Protein AF-0000000069260383 (afdb_homodimer)

Nearest PDB structures (foldseek):
  7oas-assembly1_A  TM=6.026E-01  e=2.441E-02  Arabidopsis thaliana
  4pon-assembly1_A  TM=5.301E-01  e=1.285E-02  Bacillus spizizenii str. W23
  2kw5-assembly1_A  TM=4.661E-01  e=3.611E-01  Synechocystis sp. PCC 6803
  5hfj-assembly1_A  TM=4.845E-01  e=4.699E+00  Helicobacter pylori 26695
  7oas-assembly1_A  TM=6.025E-01  e=1.835E-02  Arabidopsis thaliana

Foldseek 3Di:
DVCQLVPVDLADEAEALDDDPCNVVVCVVCQVSNVDDPRYYYDNDDPLPPVLVVLVVDPPAAEEEEAEDDAPVRQLVNVVSCLPRPLQRYKYKYQHAHDDDPVCVQVVVCVVVVHDSLVSSVVVSCVVCVVRWPWDWDFDDCVVPVSTIMIITGHPDPPDD/DVCQLVPVDLADEAEALDDDPCNVVVCVVCCVSNVDDPRYYYDNDDPLPPVLVVLLVDPPAAEEEEAEDDAPVRQLVNVVSCLVSPLQRYKYKYQHQHDDDPVCVQVVVCVVVVHDSLVSSVVVSCVVCVVRWPWDWDFDDCVVPVSTIMIITGHPDDPDD

Sequence (322 aa):
MLFIAHGVTKKALIIDQLRPPSHEAVKRAWAPFLGGGDSVSYDARPLREALPEALASVSGESVFVVACHACQHLAREIIDFCLNELLSTVTFAVCPCCPKDSAGGIQAAASSLGVDFGAAMFLAEMGRVSDQCEVHHRSFDAEVSPQNRILLGRAPTGLPTMLFIAHGVTKKALIIDQLRPPSHEAVKRAWAPFLGGGDSVSYDARPLREALPEALASVSGESVFVVACHACQHLAREIIDFCLNELLSTVTFAVCPCCPKDSAGGIQAAASSLGVDFGAAMFLAEMGRVSDQCEVHHRSFDAEVSPQNRILLGRAPTGLPT

pLDDT: mean 87.31, std 11.19, range [28.77, 97.69]

Radius of gyration: 24.37 Å; Cα contacts (8 Å, |Δi|>4): 523; chains: 2; bounding box: 37×80×51 Å

Solvent-accessible surface area (backbone atoms only — not comparable to full-atom values): 18133 Å² total; per-residue (Å²): 107,69,49,35,54,70,64,76,39,74,66,46,78,43,78,39,65,73,73,57,86,56,48,66,59,52,50,60,73,42,40,86,49,45,79,56,86,83,26,68,44,78,40,56,49,57,62,87,58,45,49,56,53,52,56,68,66,54,73,97,51,80,42,79,48,78,38,78,83,24,40,34,68,55,34,50,52,53,50,49,50,46,57,67,69,44,34,82,36,33,32,39,38,30,18,57,55,50,75,76,59,91,86,39,27,65,51,52,34,17,60,75,71,72,40,56,57,63,59,38,51,50,36,10,52,47,29,44,45,46,88,77,27,41,46,40,64,48,67,58,65,56,87,79,35,83,66,29,50,30,47,34,38,30,44,54,90,74,67,79,126,108,69,49,36,52,70,63,76,38,76,66,45,78,43,77,39,65,72,74,57,86,54,48,64,59,52,51,59,72,43,40,87,48,45,78,55,83,84,25,67,44,79,41,57,50,58,62,88,59,46,50,57,52,54,57,68,66,54,73,96,50,78,40,78,46,77,39,78,82,23,39,34,69,55,35,49,50,53,49,50,47,45,56,68,58,61,31,82,36,32,33,39,38,31,17,55,56,48,76,76,58,90,87,38,26,63,52,52,33,16,60,76,71,71,41,56,58,63,58,38,51,50,37,10,52,48,29,45,44,47,87,76,26,40,46,39,64,46,67,56,65,56,89,79,36,82,65,30,49,29,47,32,36,29,44,53,92,75,68,80,127

Secondary structure (DSSP, 8-state):
-HHHHTTS-S-EEEE-SS--TTHHHHHHHHGGGTTSSS-EEEE-S-HHHHHHHHHHH--SS-EEEEEEEE-HHHHHHHHHHHHHHHTTTEEEEEEE-S---TT-HHHHHHHHHT--HHHHHHHHHHHHHTTTSEEEEEE--TTT-S--EEEEEE--TTS--/-HHHHTTS-S-EEEE-SS--TTHHHHHHHHGGGTTSSS-EEEE-S-HHHHHHHHHHH--SS-EEEEEEEE-HHHHHHHHHHHHHTTTTSEEEEEEE-S---TT-HHHHHHHHHT--HHHHHHHHHHHHHTTTSEEEEEE--TTT-S--EEEEEE--TTS--

Structure (mmCIF, N/CA/C/O backbone):
data_AF-0000000069260383-model_v1
#
loop_
_entity.id
_entity.type
_entity.pdbx_description
1 polymer 'Uncharacterized protein'
#
loop_
_atom_site.group_PDB
_atom_site.id
_atom_site.type_symbol
_atom_site.label_atom_id
_atom_site.label_alt_id
_atom_site.label_comp_id
_atom_site.label_asym_id
_atom_site.label_entity_id
_atom_site.label_seq_id
_atom_site.pdbx_PDB_ins_code
_atom_site.Cartn_x
_atom_site.Cartn_y
_atom_site.Cartn_z
_atom_site.occupancy
_atom_site.B_iso_or_equiv
_atom_site.auth_seq_id
_atom_site.auth_comp_id
_atom_site.auth_asym_id
_atom_site.auth_atom_id
_atom_site.pdbx_PDB_model_num
ATOM 1 N N . MET A 1 1 ? -0.275 27.734 12.516 1 83.06 1 MET A N 1
ATOM 2 C CA . MET A 1 1 ? -0.861 28.938 13.109 1 83.06 1 MET A CA 1
ATOM 3 C C . MET A 1 1 ? -2.32 29.094 12.695 1 83.06 1 MET A C 1
ATOM 5 O O . MET A 1 1 ? -3.17 29.438 13.523 1 83.06 1 MET A O 1
ATOM 9 N N . LEU A 1 2 ? -2.646 28.719 11.469 1 81.38 2 LEU A N 1
ATOM 10 C CA . LEU A 1 2 ? -4.023 28.797 10.992 1 81.38 2 LEU A CA 1
ATOM 11 C C . LEU A 1 2 ? -4.934 27.906 11.836 1 81.38 2 LEU A C 1
ATOM 13 O O . LEU A 1 2 ? -6.07 28.281 12.133 1 81.38 2 LEU A O 1
ATOM 17 N N . PHE A 1 3 ? -4.414 26.859 12.305 1 87.31 3 PHE A N 1
ATOM 18 C CA . PHE A 1 3 ? -5.211 25.922 13.094 1 87.31 3 PHE A CA 1
ATOM 19 C C . PHE A 1 3 ? -5.535 26.516 14.461 1 87.31 3 PHE A C 1
ATOM 21 O O . PHE A 1 3 ? -6.629 26.312 14.984 1 87.31 3 PHE A O 1
ATOM 28 N N . ILE A 1 4 ? -4.66 27.234 14.977 1 86.62 4 ILE A N 1
ATOM 29 C CA . ILE A 1 4 ? -4.895 27.891 16.25 1 86.62 4 ILE A CA 1
ATOM 30 C C . ILE A 1 4 ? -5.875 29.047 16.062 1 86.62 4 ILE A C 1
ATOM 32 O O . ILE A 1 4 ? -6.855 29.172 16.797 1 86.62 4 ILE A O 1
ATOM 36 N N . ALA A 1 5 ? -5.609 29.781 15.055 1 86.69 5 ALA A N 1
ATOM 37 C CA . ALA A 1 5 ? -6.43 30.969 14.789 1 86.69 5 ALA A CA 1
ATOM 38 C C . ALA A 1 5 ? -7.891 30.578 14.57 1 86.69 5 ALA A C 1
ATOM 40 O O . ALA A 1 5 ? -8.797 31.344 14.922 1 86.69 5 ALA A O 1
ATOM 41 N N . HIS A 1 6 ? -8.094 29.438 14.109 1 87.62 6 HIS A N 1
ATOM 42 C CA . HIS A 1 6 ? -9.453 29 13.82 1 87.62 6 HIS A CA 1
ATOM 43 C C . HIS A 1 6 ? -10.023 28.172 14.969 1 87.62 6 HIS A C 1
ATOM 45 O O . HIS A 1 6 ? -11.109 27.609 14.852 1 87.62 6 HIS A O 1
ATOM 51 N N . GLY A 1 7 ? -9.25 28 15.977 1 85.69 7 GLY A N 1
ATOM 52 C CA . GLY A 1 7 ? -9.75 27.344 17.172 1 85.69 7 GLY A CA 1
ATOM 53 C C . GLY A 1 7 ? -9.711 25.828 17.094 1 85.69 7 GLY A C 1
ATOM 54 O O . GLY A 1 7 ? -10.383 25.141 17.859 1 85.69 7 GLY A O 1
ATOM 55 N N . VAL A 1 8 ? -8.984 25.281 16.172 1 82.56 8 VAL A N 1
ATOM 56 C CA . VAL A 1 8 ? -8.906 23.844 16 1 82.56 8 VAL A CA 1
ATOM 57 C C . VAL A 1 8 ? -8.023 23.234 17.094 1 82.56 8 VAL A C 1
ATOM 59 O O . VAL A 1 8 ? -8.258 22.109 17.531 1 82.56 8 VAL A O 1
ATOM 62 N N . THR A 1 9 ? -7.031 24.062 17.516 1 87.75 9 THR A N 1
ATOM 63 C CA . THR A 1 9 ? -6.109 23.625 18.547 1 87.75 9 THR A CA 1
ATOM 64 C C . THR A 1 9 ? -5.617 24.812 19.375 1 87.75 9 THR A C 1
ATOM 66 O O . THR A 1 9 ? -5.711 25.969 18.938 1 87.75 9 THR A O 1
ATOM 69 N N . LYS A 1 10 ? -5.082 24.438 20.5 1 86.31 10 LYS A N 1
ATOM 70 C CA . LYS A 1 10 ? -4.594 25.484 21.391 1 86.31 10 LYS A CA 1
ATOM 71 C C . LYS A 1 10 ? -3.078 25.625 21.297 1 86.31 10 LYS A C 1
ATOM 73 O O . LYS A 1 10 ? -2.52 26.672 21.641 1 86.31 10 LYS A O 1
ATOM 78 N N . LYS A 1 11 ? -2.51 24.531 20.844 1 90.19 11 LYS A N 1
ATOM 79 C CA . LYS A 1 11 ? -1.051 24.531 20.781 1 90.19 11 LYS A CA 1
ATOM 80 C C . LYS A 1 11 ? -0.564 23.953 19.453 1 90.19 11 LYS A C 1
ATOM 82 O O . LYS A 1 11 ? -1.218 23.078 18.875 1 90.19 11 LYS A O 1
ATOM 87 N N . ALA A 1 12 ? 0.556 24.531 19.016 1 92.25 12 ALA A N 1
ATOM 88 C CA . ALA A 1 12 ? 1.186 24.016 17.797 1 92.25 12 ALA A CA 1
ATOM 89 C C . ALA A 1 12 ? 2.703 23.953 17.953 1 92.25 12 ALA A C 1
ATOM 91 O O . ALA A 1 12 ? 3.309 24.844 18.547 1 92.25 12 ALA A O 1
ATOM 92 N N . LEU A 1 13 ? 3.215 22.875 17.453 1 93.31 13 LEU A N 1
ATOM 93 C CA . LEU A 1 13 ? 4.66 22.703 17.359 1 93.31 13 LEU A CA 1
ATOM 94 C C . LEU A 1 13 ? 5.109 22.641 15.906 1 93.31 13 LEU A C 1
ATOM 96 O O . LEU A 1 13 ? 4.594 21.828 15.125 1 93.31 13 LEU A O 1
ATOM 100 N N . ILE A 1 14 ? 6.082 23.562 15.562 1 92.75 14 ILE A N 1
ATOM 101 C CA . ILE A 1 14 ? 6.688 23.562 14.242 1 92.75 14 ILE A CA 1
ATOM 102 C C . ILE A 1 14 ? 8.047 22.875 14.297 1 92.75 14 ILE A C 1
ATOM 104 O O . ILE A 1 14 ? 8.898 23.234 15.117 1 92.75 14 ILE A O 1
ATOM 108 N N . ILE A 1 15 ? 8.18 21.875 13.383 1 93.62 15 ILE A N 1
ATOM 109 C CA . ILE A 1 15 ? 9.453 21.188 13.289 1 93.62 15 ILE A CA 1
ATOM 110 C C . ILE A 1 15 ? 10.086 21.438 11.922 1 93.62 15 ILE A C 1
ATOM 112 O O . ILE A 1 15 ? 9.547 21.031 10.891 1 93.62 15 ILE A O 1
ATOM 116 N N . ASP A 1 16 ? 11.219 22.219 11.953 1 91.12 16 ASP A N 1
ATOM 117 C CA . ASP A 1 16 ? 11.984 22.531 10.75 1 91.12 16 ASP A CA 1
ATOM 118 C C . ASP A 1 16 ? 13.422 22.922 11.102 1 91.12 16 ASP A C 1
ATOM 120 O O . ASP A 1 16 ? 13.641 23.766 11.969 1 91.12 16 ASP A O 1
ATOM 124 N N . GLN A 1 17 ? 14.227 22.281 10.375 1 91.88 17 GLN A N 1
ATOM 125 C CA . GLN A 1 17 ? 15.625 22.531 10.688 1 91.88 17 GLN A CA 1
ATOM 126 C C . GLN A 1 17 ? 16.031 23.953 10.289 1 91.88 17 GLN A C 1
ATOM 128 O O . GLN A 1 17 ? 17 24.484 10.805 1 91.88 17 GLN A O 1
ATOM 133 N N . LEU A 1 18 ? 15.398 24.469 9.344 1 88.31 18 LEU A N 1
ATOM 134 C CA . LEU A 1 18 ? 15.664 25.828 8.898 1 88.31 18 LEU A CA 1
ATOM 135 C C . LEU A 1 18 ? 14.547 26.766 9.344 1 88.31 18 LEU A C 1
ATOM 137 O O . LEU A 1 18 ? 13.477 26.797 8.727 1 88.31 18 LEU A O 1
ATOM 141 N N . ARG A 1 19 ? 14.852 27.578 10.312 1 89.19 19 ARG A N 1
ATOM 142 C CA . ARG A 1 19 ? 13.891 28.578 10.758 1 89.19 19 ARG A CA 1
ATOM 143 C C . ARG A 1 19 ? 13.914 29.797 9.852 1 89.19 19 ARG A C 1
ATOM 145 O O . ARG A 1 19 ? 14.922 30.516 9.789 1 89.19 19 ARG A O 1
ATOM 152 N N . PRO A 1 20 ? 12.82 29.938 9.266 1 87.31 20 PRO A N 1
ATOM 153 C CA . PRO A 1 20 ? 12.844 31.094 8.383 1 87.31 20 PRO A CA 1
ATOM 154 C C . PRO A 1 20 ? 13.078 32.406 9.141 1 87.31 20 PRO A C 1
ATOM 156 O O . PRO A 1 20 ? 12.586 32.562 10.258 1 87.31 20 PRO A O 1
ATOM 159 N N . PRO A 1 21 ? 13.82 33.312 8.539 1 89.44 21 PRO A N 1
ATOM 160 C CA . PRO A 1 21 ? 14.078 34.594 9.188 1 89.44 21 PRO A CA 1
ATOM 161 C C . PRO A 1 21 ? 12.797 35.344 9.531 1 89.44 21 PRO A C 1
ATOM 163 O O . PRO A 1 21 ? 12.781 36.156 10.461 1 89.44 21 PRO A O 1
ATOM 166 N N . SER A 1 22 ? 11.773 35.062 8.805 1 88.06 22 SER A N 1
ATOM 167 C CA . SER A 1 22 ? 10.508 35.75 8.984 1 88.06 22 SER A CA 1
ATOM 168 C C . SER A 1 22 ? 9.688 35.156 10.109 1 88.06 22 SER A C 1
ATOM 170 O O . SER A 1 22 ? 8.609 35.656 10.453 1 88.06 22 SER A O 1
ATOM 172 N N . HIS A 1 23 ? 10.164 34.156 10.695 1 89.44 23 HIS A N 1
ATOM 173 C CA . HIS A 1 23 ? 9.367 33.406 11.664 1 89.44 23 HIS A CA 1
ATOM 174 C C . HIS A 1 23 ? 8.859 34.344 12.773 1 89.44 23 HIS A C 1
ATOM 176 O O . HIS A 1 23 ? 7.656 34.344 13.062 1 89.44 23 HIS A O 1
ATOM 182 N N . GLU A 1 24 ? 9.75 35.125 13.375 1 87.69 24 GLU A N 1
ATOM 183 C CA . GLU A 1 24 ? 9.367 35.969 14.492 1 87.69 24 GLU A CA 1
ATOM 184 C C . GLU A 1 24 ? 8.414 37.094 14.031 1 87.69 24 GLU A C 1
ATOM 186 O O . GLU A 1 24 ? 7.465 37.406 14.742 1 87.69 24 GLU A O 1
ATOM 191 N N . ALA A 1 25 ? 8.703 37.5 12.867 1 89.25 25 ALA A N 1
ATOM 192 C CA . ALA A 1 25 ? 7.836 38.562 12.312 1 89.25 25 ALA A CA 1
ATOM 193 C C . ALA A 1 25 ? 6.43 38 12.062 1 89.25 25 ALA A C 1
ATOM 195 O O . ALA A 1 25 ? 5.438 38.656 12.383 1 89.25 25 ALA A O 1
ATOM 196 N N . VAL A 1 26 ? 6.352 36.812 11.523 1 87.31 26 VAL A N 1
ATOM 197 C CA . VAL A 1 26 ? 5.066 36.188 11.242 1 87.31 26 VAL A CA 1
ATOM 198 C C . VAL A 1 26 ? 4.348 35.875 12.547 1 87.31 26 VAL A C 1
ATOM 200 O O . VAL A 1 26 ? 3.15 36.125 12.688 1 87.31 26 VAL A O 1
ATOM 203 N N . LYS A 1 27 ? 5.07 35.406 13.5 1 87.69 27 LYS A N 1
ATOM 204 C CA . LYS A 1 27 ? 4.484 35.094 14.797 1 87.69 27 LYS A CA 1
ATOM 205 C C . LYS A 1 27 ? 3.902 36.344 15.453 1 87.69 27 LYS A C 1
ATOM 207 O O . LYS A 1 27 ? 2.801 36.312 16 1 87.69 27 LYS A O 1
ATOM 212 N N . ARG A 1 28 ? 4.59 37.406 15.391 1 88.25 28 ARG A N 1
ATOM 213 C CA . ARG A 1 28 ? 4.125 38.656 15.953 1 88.25 28 ARG A CA 1
ATOM 214 C C . ARG A 1 28 ? 2.871 39.156 15.234 1 88.25 28 ARG A C 1
ATOM 216 O O . ARG A 1 28 ? 1.928 39.625 15.875 1 88.25 28 ARG A O 1
ATOM 223 N N . ALA A 1 29 ? 2.928 39 13.953 1 87.81 29 ALA A N 1
ATOM 224 C CA . ALA A 1 29 ? 1.795 39.469 13.156 1 87.81 29 ALA A CA 1
ATOM 225 C C . ALA A 1 29 ? 0.537 38.656 13.477 1 87.81 29 ALA A C 1
ATOM 227 O O . ALA A 1 29 ? -0.577 39.188 13.406 1 87.81 29 ALA A O 1
ATOM 228 N N . TRP A 1 30 ? 0.708 37.5 13.945 1 88.94 30 TRP A N 1
ATOM 229 C CA . TRP A 1 30 ? -0.427 36.594 14.195 1 88.94 30 TRP A CA 1
ATOM 230 C C . TRP A 1 30 ? -0.791 36.594 15.672 1 88.94 30 TRP A C 1
ATOM 232 O O . TRP A 1 30 ? -1.77 35.938 16.078 1 88.94 30 TRP A O 1
ATOM 242 N N . ALA A 1 31 ? -0.107 37.281 16.484 1 88.69 31 ALA A N 1
ATOM 243 C CA . ALA A 1 31 ? -0.234 37.219 17.938 1 88.69 31 ALA A CA 1
ATOM 244 C C . ALA A 1 31 ? -1.678 37.469 18.375 1 88.69 31 ALA A C 1
ATOM 246 O O . ALA A 1 31 ? -2.201 36.75 19.234 1 88.69 31 ALA A O 1
ATOM 247 N N . PRO A 1 32 ? -2.404 38.312 17.766 1 88.44 32 PRO A N 1
ATOM 248 C CA . PRO A 1 32 ? -3.779 38.562 18.188 1 88.44 32 PRO A CA 1
ATOM 249 C C . PRO A 1 32 ? -4.703 37.375 17.969 1 88.44 32 PRO A C 1
ATOM 251 O O . PRO A 1 32 ? -5.758 37.281 18.609 1 88.44 32 PRO A O 1
ATOM 254 N N . PHE A 1 33 ? -4.328 36.531 17.125 1 88.06 33 PHE A N 1
ATOM 255 C CA . PHE A 1 33 ? -5.191 35.438 16.766 1 88.06 33 PHE A CA 1
ATOM 256 C C . PHE A 1 33 ? -4.762 34.156 17.484 1 88.06 33 PHE A C 1
ATOM 258 O O . PHE A 1 33 ? -5.441 33.125 17.406 1 88.06 33 PHE A O 1
ATOM 265 N N . LEU A 1 34 ? -3.695 34.156 18.219 1 88.56 34 LEU A N 1
ATOM 266 C CA . LEU A 1 34 ? -3.105 32.938 18.766 1 88.56 34 LEU A CA 1
ATOM 267 C C . LEU A 1 34 ? -3.396 32.844 20.25 1 88.56 34 LEU A C 1
ATOM 269 O O . LEU A 1 34 ? -3.014 31.844 20.891 1 88.56 34 LEU A O 1
ATOM 273 N N . GLY A 1 35 ? -4.371 33.656 20.828 1 77.38 35 GLY A N 1
ATOM 274 C CA . GLY A 1 35 ? -4.871 33.562 22.188 1 77.38 35 GLY A CA 1
ATOM 275 C C . GLY A 1 35 ? -3.809 33.875 23.234 1 77.38 35 GLY A C 1
ATOM 276 O O . GLY A 1 35 ? -3.992 33.594 24.406 1 77.38 35 GLY A O 1
ATOM 277 N N . GLY A 1 36 ? -2.68 34.5 22.844 1 70.06 36 GLY A N 1
ATOM 278 C CA . GLY A 1 36 ? -1.663 34.844 23.812 1 70.06 36 GLY A CA 1
ATOM 279 C C . GLY A 1 36 ? -0.798 33.688 24.234 1 70.06 36 GLY A C 1
ATOM 280 O O . GLY A 1 36 ? -1.096 32.531 23.891 1 70.06 36 GLY A O 1
ATOM 281 N N . GLY A 1 37 ? 0.339 33.906 24.812 1 68.81 37 GLY A N 1
ATOM 282 C CA . GLY A 1 37 ? 1.24 32.906 25.391 1 68.81 37 GLY A CA 1
ATOM 283 C C . GLY A 1 37 ? 2.096 32.219 24.344 1 68.81 37 GLY A C 1
ATOM 284 O O . GLY A 1 37 ? 2.357 32.75 23.281 1 68.81 37 GLY A O 1
ATOM 285 N N . ASP A 1 38 ? 2.594 31.016 24.797 1 81.06 38 ASP A N 1
ATOM 286 C CA . ASP A 1 38 ? 3.498 30.188 24 1 81.06 38 ASP A CA 1
ATOM 287 C C . ASP A 1 38 ? 2.729 29.109 23.234 1 81.06 38 ASP A C 1
ATOM 289 O O . ASP A 1 38 ? 3.02 27.922 23.344 1 81.06 38 ASP A O 1
ATOM 293 N N . SER A 1 39 ? 1.688 29.672 22.422 1 89.75 39 SER A N 1
ATOM 294 C CA . SER A 1 39 ? 0.819 28.75 21.703 1 89.75 39 SER A CA 1
ATOM 295 C C . SER A 1 39 ? 1.553 28.109 20.531 1 89.75 39 SER A C 1
ATOM 297 O O . SER A 1 39 ? 1.153 27.047 20.047 1 89.75 39 SER A O 1
ATOM 299 N N . VAL A 1 40 ? 2.68 28.781 20.078 1 90.62 40 VAL A N 1
ATOM 300 C CA . VAL A 1 40 ? 3.449 28.25 18.953 1 90.62 40 VAL A CA 1
ATOM 301 C C . VAL A 1 40 ? 4.902 28.047 1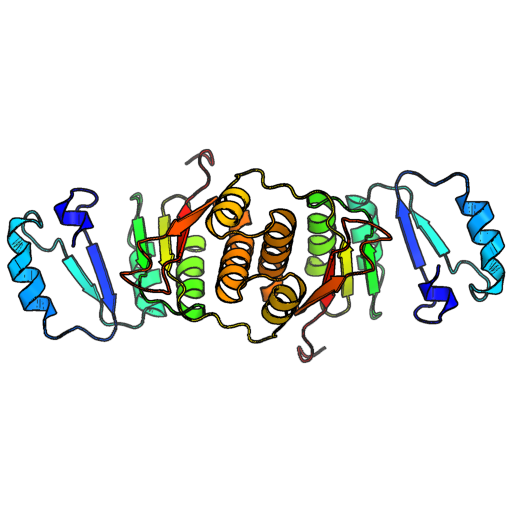9.375 1 90.62 40 VAL A C 1
ATOM 303 O O . VAL A 1 40 ? 5.559 28.984 19.844 1 90.62 40 VAL A O 1
ATOM 306 N N . SER A 1 41 ? 5.34 26.875 19.25 1 91.62 41 SER A N 1
ATOM 307 C CA . SER A 1 41 ? 6.738 26.562 19.531 1 91.62 41 SER A CA 1
ATOM 308 C C . SER A 1 41 ? 7.449 26.062 18.281 1 91.62 41 SER A C 1
ATOM 310 O O . SER A 1 41 ? 6.805 25.672 17.297 1 91.62 41 SER A O 1
ATOM 312 N N . TYR A 1 42 ? 8.781 26.219 18.375 1 93.38 42 TYR A N 1
ATOM 313 C CA . TYR A 1 42 ? 9.625 25.828 17.234 1 93.38 42 TYR A CA 1
ATOM 314 C C . TYR A 1 42 ? 10.727 24.875 17.688 1 93.38 42 TYR A C 1
ATOM 316 O O . TYR A 1 42 ? 11.383 25.109 18.703 1 93.38 42 TYR A O 1
ATOM 324 N N . ASP A 1 43 ? 10.766 23.766 17 1 95.44 43 ASP A N 1
ATOM 325 C CA . ASP A 1 43 ? 11.836 22.797 17.203 1 95.44 43 ASP A CA 1
ATOM 326 C C . ASP A 1 43 ? 12.711 22.672 15.961 1 95.44 43 ASP A C 1
ATOM 328 O O . ASP A 1 43 ? 12.266 22.172 14.922 1 95.44 43 ASP A O 1
ATOM 332 N N . ALA A 1 44 ? 14.07 23.062 16.078 1 95 44 ALA A N 1
ATOM 333 C CA . ALA A 1 44 ? 14.969 23.141 14.93 1 95 44 ALA A CA 1
ATOM 334 C C . ALA A 1 44 ? 15.797 21.859 14.797 1 95 44 ALA A C 1
ATOM 336 O O . ALA A 1 44 ? 16.719 21.797 13.977 1 95 44 ALA A O 1
ATOM 337 N N . ARG A 1 45 ? 15.484 20.891 15.562 1 95.06 45 ARG A N 1
ATOM 338 C CA . ARG A 1 45 ? 16.203 19.625 15.461 1 95.06 45 ARG A CA 1
ATOM 339 C C . ARG A 1 45 ? 15.711 18.812 14.266 1 95.06 45 ARG A C 1
ATOM 341 O O . ARG A 1 45 ? 14.656 19.109 13.695 1 95.06 45 ARG A O 1
ATOM 348 N N . PRO A 1 46 ? 16.453 17.812 13.828 1 94.19 46 PRO A N 1
ATOM 349 C CA . PRO A 1 46 ? 16 16.922 12.758 1 94.19 46 PRO A CA 1
ATOM 350 C C . PRO A 1 46 ? 14.672 16.25 13.078 1 94.19 46 PRO A C 1
ATOM 352 O O . PRO A 1 46 ? 14.438 15.859 14.227 1 94.19 46 PRO A O 1
ATOM 355 N N . LEU A 1 47 ? 13.883 16.141 12.102 1 93.06 47 LEU A N 1
ATOM 356 C CA . LEU A 1 47 ? 12.547 15.562 12.219 1 93.06 47 LEU A CA 1
ATOM 357 C C . LEU A 1 47 ? 12.594 14.211 12.914 1 93.06 47 LEU A C 1
ATOM 359 O O . LEU A 1 47 ? 11.75 13.914 13.766 1 93.06 47 LEU A O 1
ATOM 363 N N . ARG A 1 48 ? 13.531 13.383 12.641 1 92.81 48 ARG A N 1
ATOM 364 C CA . ARG A 1 48 ? 13.648 12.016 13.141 1 92.81 48 ARG A CA 1
ATOM 365 C C . ARG A 1 48 ? 13.828 12 14.656 1 92.81 48 ARG A C 1
ATOM 367 O O . ARG A 1 48 ? 13.547 10.992 15.305 1 92.81 48 ARG A O 1
ATOM 374 N N . GLU A 1 49 ? 14.273 13.078 15.156 1 94.56 49 GLU A N 1
ATOM 375 C CA . GLU A 1 49 ? 14.453 13.211 16.594 1 94.56 49 GLU A CA 1
ATOM 376 C C . GLU A 1 49 ? 13.273 13.938 17.234 1 94.56 49 GLU A C 1
ATOM 378 O O . GLU A 1 49 ? 12.695 13.453 18.203 1 94.56 49 GLU A O 1
ATOM 383 N N . ALA A 1 50 ? 12.875 14.953 16.656 1 95.44 50 ALA A N 1
ATOM 384 C CA . ALA A 1 50 ? 11.922 15.875 17.266 1 95.44 50 ALA A CA 1
ATOM 385 C C . ALA A 1 50 ? 10.516 15.281 17.266 1 95.44 50 ALA A C 1
ATOM 387 O O . ALA A 1 50 ? 9.812 15.359 18.281 1 95.44 50 ALA A O 1
ATOM 388 N N . LEU A 1 51 ? 10.133 14.688 16.188 1 93.44 51 LEU A N 1
ATOM 389 C CA . LEU A 1 51 ? 8.734 14.281 16.047 1 93.44 51 LEU A CA 1
ATOM 390 C C . LEU A 1 51 ? 8.406 13.133 17 1 93.44 51 LEU A C 1
ATOM 392 O O . LEU A 1 51 ? 7.434 13.203 17.75 1 93.44 51 LEU A O 1
ATOM 396 N N . PRO A 1 52 ? 9.211 12.078 17 1 91.69 52 PRO A N 1
ATOM 397 C CA . PRO A 1 52 ? 8.891 11 17.953 1 91.69 52 PRO A CA 1
ATOM 398 C C . PRO A 1 52 ? 8.828 11.484 19.391 1 91.69 52 PRO A C 1
ATOM 400 O O . PRO A 1 52 ? 7.965 11.055 20.156 1 91.69 52 PRO A O 1
ATOM 403 N N . GLU A 1 53 ? 9.703 12.336 19.781 1 91.88 53 GLU A N 1
ATOM 404 C CA . GLU A 1 53 ? 9.711 12.875 21.141 1 91.88 53 GLU A CA 1
ATOM 405 C C . GLU A 1 53 ? 8.461 13.711 21.406 1 91.88 53 GLU A C 1
ATOM 407 O O . GLU A 1 53 ? 7.867 13.617 22.484 1 91.88 53 GLU A O 1
ATOM 412 N N . ALA A 1 54 ? 8.125 14.523 20.438 1 91.69 54 ALA A N 1
ATOM 413 C CA . ALA A 1 54 ? 6.926 15.344 20.578 1 91.69 54 ALA A CA 1
ATOM 414 C C . ALA A 1 54 ? 5.68 14.477 20.734 1 91.69 54 ALA A C 1
ATOM 416 O O . ALA A 1 54 ? 4.832 14.742 21.594 1 91.69 54 ALA A O 1
ATOM 417 N N . LEU A 1 55 ? 5.57 13.469 19.969 1 90 55 LEU A N 1
ATOM 418 C CA . LEU A 1 55 ? 4.418 12.57 20.016 1 90 55 LEU A CA 1
ATOM 419 C C . LEU A 1 55 ? 4.363 11.828 21.359 1 90 55 LEU A C 1
ATOM 421 O O . LEU A 1 55 ? 3.287 11.641 21.922 1 90 55 LEU A O 1
ATOM 425 N N . ALA A 1 56 ? 5.465 11.453 21.859 1 86.88 56 ALA A N 1
ATOM 426 C CA . ALA A 1 56 ? 5.543 10.727 23.125 1 86.88 56 ALA A CA 1
ATOM 427 C C . ALA A 1 56 ? 5.152 11.617 24.297 1 86.88 56 ALA A C 1
ATOM 429 O O . ALA A 1 56 ? 4.73 11.133 25.359 1 86.88 56 ALA A O 1
ATOM 430 N N . SER A 1 57 ? 5.336 12.812 24 1 84.5 57 SER A N 1
ATOM 431 C CA . SER A 1 57 ? 5.125 13.758 25.094 1 84.5 57 SER A CA 1
ATOM 432 C C . SER A 1 57 ? 3.646 14.102 25.25 1 84.5 57 SER A C 1
ATOM 434 O O . SER A 1 57 ? 3.23 14.656 26.266 1 84.5 57 SER A O 1
ATOM 436 N N . VAL A 1 58 ? 2.91 13.836 24.188 1 80 58 VAL A N 1
ATOM 437 C CA . VAL A 1 58 ? 1.498 14.203 24.219 1 80 58 VAL A CA 1
ATOM 438 C C . VAL A 1 58 ? 0.676 13.047 24.781 1 80 58 VAL A C 1
ATOM 440 O O . VAL A 1 58 ? 0.813 11.906 24.344 1 80 58 VAL A O 1
ATOM 443 N N . SER A 1 59 ? 0.274 13.039 26.016 1 70.94 59 SER A N 1
ATOM 444 C CA . SER A 1 59 ? -0.534 12.008 26.656 1 70.94 59 SER A CA 1
ATOM 445 C C . SER A 1 59 ? -2.006 12.406 26.703 1 70.94 59 SER A C 1
ATOM 447 O O . SER A 1 59 ? -2.352 13.484 27.188 1 70.94 59 SER A O 1
ATOM 449 N N . GLY A 1 60 ? -2.771 11.445 26.172 1 67 60 GLY A N 1
ATOM 450 C CA . GLY A 1 60 ? -4.203 11.57 26.406 1 67 60 GLY A CA 1
ATOM 451 C C . GLY A 1 60 ? -4.863 12.586 25.484 1 67 60 GLY A C 1
ATOM 452 O O . GLY A 1 60 ? -6.066 12.828 25.594 1 67 60 GLY A O 1
ATOM 453 N N . GLU A 1 61 ? -4.074 13.273 24.672 1 75.38 61 GLU A N 1
ATOM 454 C CA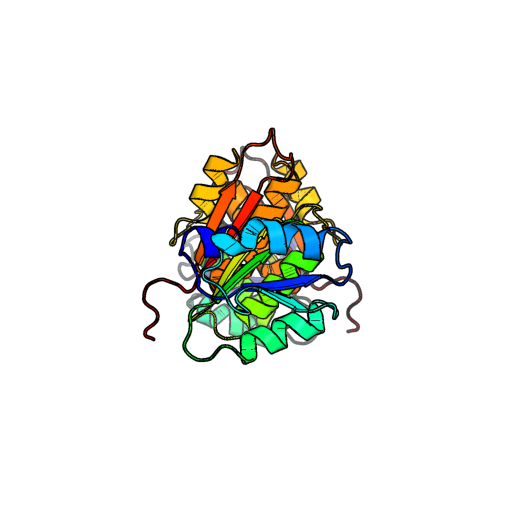 . GLU A 1 61 ? -4.68 14.266 23.797 1 75.38 61 GLU A CA 1
ATOM 455 C C . GLU A 1 61 ? -4.578 13.844 22.328 1 75.38 61 GLU A C 1
ATOM 457 O O . GLU A 1 61 ? -3.762 12.984 21.984 1 75.38 61 GLU A O 1
ATOM 462 N N . SER A 1 62 ? -5.516 14.406 21.641 1 83.75 62 SER A N 1
ATOM 463 C CA . SER A 1 62 ? -5.473 14.18 20.188 1 83.75 62 SER A CA 1
ATOM 464 C C . SER A 1 62 ? -4.402 15.039 19.531 1 83.75 62 SER A C 1
ATOM 466 O O . SER A 1 62 ? -4.219 16.203 19.891 1 83.75 62 SER A O 1
ATOM 468 N N . VAL A 1 63 ? -3.631 14.422 18.734 1 87.12 63 VAL A N 1
ATOM 469 C CA . VAL A 1 63 ? -2.57 15.117 18.016 1 87.12 63 VAL A CA 1
ATOM 470 C C . VAL A 1 63 ? -2.844 15.062 16.516 1 87.12 63 VAL A C 1
ATOM 472 O O . VAL A 1 63 ? -3.244 14.023 15.984 1 87.12 63 VAL A O 1
ATOM 475 N N . PHE A 1 64 ? -2.666 16.188 15.961 1 90.12 64 PHE A N 1
ATOM 476 C CA . PHE A 1 64 ? -2.773 16.297 14.508 1 90.12 64 PHE A CA 1
ATOM 477 C C . PHE A 1 64 ? -1.431 16.672 13.898 1 90.12 64 PHE A C 1
ATOM 479 O O . PHE A 1 64 ? -0.872 17.734 14.211 1 90.12 64 PHE A O 1
ATOM 486 N N . VAL A 1 65 ? -0.925 15.805 13.102 1 91.06 65 VAL A N 1
ATOM 487 C CA . VAL A 1 65 ? 0.361 16.031 12.453 1 91.06 65 VAL A CA 1
ATOM 488 C C . VAL A 1 65 ? 0.14 16.422 10.992 1 91.06 65 VAL A C 1
ATOM 490 O O . VAL A 1 65 ? -0.509 15.703 10.234 1 91.06 65 VAL A O 1
ATOM 493 N N . VAL A 1 66 ? 0.741 17.578 10.625 1 91.81 66 VAL A N 1
ATOM 494 C CA . VAL A 1 66 ? 0.6 18.078 9.266 1 91.81 66 VAL A CA 1
ATOM 495 C C . VAL A 1 66 ? 1.979 18.25 8.633 1 91.81 66 VAL A C 1
ATOM 497 O O . VAL A 1 66 ? 2.859 18.891 9.227 1 91.81 66 VAL A O 1
ATOM 500 N N . ALA A 1 67 ? 2.15 17.625 7.441 1 91.69 67 ALA A N 1
ATOM 501 C CA . ALA A 1 67 ? 3.393 17.812 6.695 1 91.69 67 ALA A CA 1
ATOM 502 C C . ALA A 1 67 ? 3.109 18.234 5.258 1 91.69 67 ALA A C 1
ATOM 504 O O . ALA A 1 67 ? 2.67 17.438 4.438 1 91.69 67 ALA A O 1
ATOM 505 N N . CYS A 1 68 ? 3.393 19.469 4.844 1 78.31 68 CYS A N 1
ATOM 506 C CA . CYS A 1 68 ? 2.982 20.062 3.58 1 78.31 68 CYS A CA 1
ATOM 507 C C . CYS A 1 68 ? 4.051 19.859 2.512 1 78.31 68 CYS A C 1
ATOM 509 O O . CYS A 1 68 ? 3.752 19.891 1.316 1 78.31 68 CYS A O 1
ATOM 511 N N . HIS A 1 69 ? 5.238 19.812 2.723 1 73.69 69 HIS A N 1
ATOM 512 C CA . HIS A 1 69 ? 6.277 19.688 1.707 1 73.69 69 HIS A CA 1
ATOM 513 C C . HIS A 1 69 ? 7.234 18.547 2.033 1 73.69 69 HIS A C 1
ATOM 515 O O . HIS A 1 69 ? 8.453 18.719 1.994 1 73.69 69 HIS A O 1
ATOM 521 N N . ALA A 1 70 ? 6.59 17.516 2.223 1 77.75 70 ALA A N 1
ATOM 522 C CA . ALA A 1 70 ? 7.457 16.359 2.465 1 77.75 70 ALA A CA 1
ATOM 523 C C . ALA A 1 70 ? 7.609 15.516 1.206 1 77.75 70 ALA A C 1
ATOM 525 O O . ALA A 1 70 ? 6.621 15.195 0.539 1 77.75 70 ALA A O 1
ATOM 526 N N . CYS A 1 71 ? 8.852 15.32 0.85 1 82.81 71 CYS A N 1
ATOM 527 C CA . CYS A 1 71 ? 9.039 14.344 -0.219 1 82.81 71 CYS A CA 1
ATOM 528 C C . CYS A 1 71 ? 8.484 12.984 0.183 1 82.81 71 CYS A C 1
ATOM 530 O O . CYS A 1 71 ? 8.062 12.789 1.324 1 82.81 71 CYS A O 1
ATOM 532 N N . GLN A 1 72 ? 8.352 12.086 -0.726 1 86 72 GLN A N 1
ATOM 533 C CA . GLN A 1 72 ? 7.766 10.766 -0.491 1 86 72 GLN A CA 1
ATOM 534 C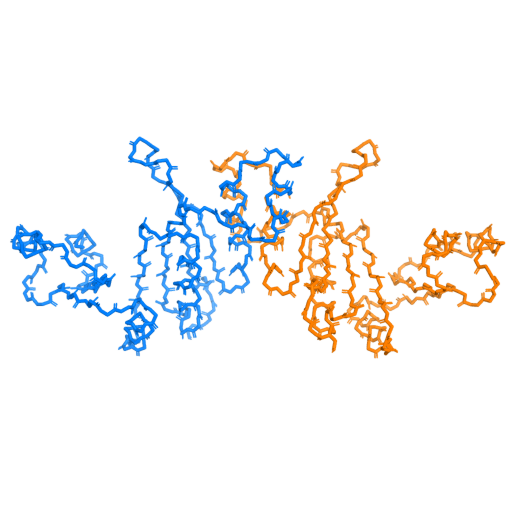 C . GLN A 1 72 ? 8.461 10.055 0.667 1 86 72 GLN A C 1
ATOM 536 O O . GLN A 1 72 ? 7.797 9.469 1.524 1 86 72 GLN A O 1
ATOM 541 N N . HIS A 1 73 ? 9.766 10.156 0.694 1 85.94 73 HIS A N 1
ATOM 542 C CA . HIS A 1 73 ? 10.516 9.461 1.736 1 85.94 73 HIS A CA 1
ATOM 543 C C . HIS A 1 73 ? 10.211 10.047 3.113 1 85.94 73 HIS A C 1
ATOM 545 O O . HIS A 1 73 ? 9.969 9.305 4.066 1 85.94 73 HIS A O 1
ATOM 551 N N . LEU A 1 74 ? 10.242 11.328 3.17 1 90 74 LEU A N 1
ATOM 552 C CA . LEU A 1 74 ? 9.992 11.977 4.453 1 90 74 LEU A CA 1
ATOM 553 C C . LEU A 1 74 ? 8.547 11.75 4.898 1 90 74 LEU A C 1
ATOM 555 O O . LEU A 1 74 ? 8.289 11.523 6.082 1 90 74 LEU A O 1
ATOM 559 N N . ALA A 1 75 ? 7.605 11.852 4.004 1 93.12 75 ALA A N 1
ATOM 560 C CA . ALA A 1 75 ? 6.207 11.578 4.32 1 93.12 75 ALA A CA 1
ATOM 561 C C . ALA A 1 75 ? 6.043 10.18 4.918 1 93.12 75 ALA A C 1
ATOM 563 O O . ALA A 1 75 ? 5.328 10 5.906 1 93.12 75 ALA A O 1
ATOM 564 N N . ARG A 1 76 ? 6.727 9.312 4.324 1 93 76 ARG A N 1
ATOM 565 C CA . ARG A 1 76 ? 6.672 7.934 4.805 1 93 76 ARG A CA 1
ATOM 566 C C . ARG A 1 76 ? 7.176 7.836 6.242 1 93 76 ARG A C 1
ATOM 568 O O . ARG A 1 76 ? 6.566 7.16 7.074 1 93 76 ARG A O 1
ATOM 575 N N . GLU A 1 77 ? 8.227 8.453 6.52 1 92.44 77 GLU A N 1
ATOM 576 C CA . GLU A 1 77 ? 8.781 8.445 7.871 1 92.44 77 GLU A CA 1
ATOM 577 C C . GLU A 1 77 ? 7.812 9.062 8.875 1 92.44 77 GLU A C 1
ATOM 579 O O . GLU A 1 77 ? 7.621 8.539 9.969 1 92.44 77 GLU A O 1
ATOM 584 N N . ILE A 1 78 ? 7.289 10.125 8.5 1 93.56 78 ILE A N 1
ATOM 585 C CA . ILE A 1 78 ? 6.336 10.82 9.359 1 93.56 78 ILE A CA 1
ATOM 586 C C . ILE A 1 78 ? 5.148 9.906 9.656 1 93.56 78 ILE A C 1
ATOM 588 O O . ILE A 1 78 ? 4.734 9.773 10.812 1 93.56 78 ILE A O 1
ATOM 592 N N . ILE A 1 79 ? 4.633 9.297 8.672 1 93.81 79 ILE A N 1
ATOM 593 C CA . ILE A 1 79 ? 3.514 8.375 8.836 1 93.81 79 ILE A CA 1
ATOM 594 C C . ILE A 1 79 ? 3.91 7.242 9.781 1 93.81 79 ILE A C 1
ATOM 596 O O . ILE A 1 79 ? 3.164 6.902 10.695 1 93.81 79 ILE A O 1
ATOM 600 N N . ASP A 1 80 ? 5.055 6.734 9.562 1 93.12 80 ASP A N 1
ATOM 601 C CA . ASP A 1 80 ? 5.516 5.621 10.383 1 93.12 80 ASP A CA 1
ATOM 602 C C . ASP A 1 80 ? 5.641 6.035 11.844 1 93.12 80 ASP A C 1
ATOM 604 O O . ASP A 1 80 ? 5.277 5.27 12.742 1 93.12 80 ASP A O 1
ATOM 608 N N . PHE A 1 81 ? 6.121 7.207 12.094 1 92 81 PHE A N 1
ATOM 609 C CA . PHE A 1 81 ? 6.203 7.703 13.461 1 92 81 PHE A CA 1
ATOM 610 C C . PHE A 1 81 ? 4.816 7.82 14.086 1 92 81 PHE A C 1
ATOM 612 O O . PHE A 1 81 ? 4.621 7.461 15.242 1 92 81 PHE A O 1
ATOM 619 N N . CYS A 1 82 ? 3.902 8.328 13.32 1 91.19 82 CYS A N 1
ATOM 620 C CA . CYS A 1 82 ? 2.535 8.5 13.797 1 91.19 82 CYS A CA 1
ATOM 621 C C . CYS A 1 82 ? 1.906 7.152 14.141 1 91.19 82 CYS A C 1
ATOM 623 O O . CYS A 1 82 ? 1.247 7.012 15.172 1 91.19 82 CYS A O 1
ATOM 625 N N . LEU A 1 83 ? 2.152 6.156 13.297 1 89.44 83 LEU A N 1
ATOM 626 C CA . LEU A 1 83 ? 1.537 4.844 13.469 1 89.44 83 LEU A CA 1
ATOM 627 C C . LEU A 1 83 ? 2.174 4.09 14.625 1 89.44 83 LEU A C 1
ATOM 629 O O . LEU A 1 83 ? 1.501 3.322 15.32 1 89.44 83 LEU A O 1
ATOM 633 N N . ASN A 1 84 ? 3.414 4.176 14.82 1 84.62 84 ASN A N 1
ATOM 634 C CA . ASN A 1 84 ? 4.125 3.48 15.891 1 84.62 84 ASN A CA 1
ATOM 635 C C . ASN A 1 84 ? 3.719 4.004 17.266 1 84.62 84 ASN A C 1
ATOM 637 O O . ASN A 1 84 ? 3.73 3.258 18.25 1 84.62 84 ASN A O 1
ATOM 641 N N . GLU A 1 85 ? 3.67 5.07 17.438 1 73.62 85 GLU A N 1
ATOM 642 C CA . GLU A 1 85 ? 3.381 5.629 18.75 1 73.62 85 GLU A CA 1
ATOM 643 C C . GLU A 1 85 ? 1.918 5.418 19.141 1 73.62 85 GLU A C 1
ATOM 645 O O . GLU A 1 85 ? 1.618 4.918 20.219 1 73.62 85 GLU A O 1
ATOM 650 N N . LEU A 1 86 ? 0.882 6.004 18.797 1 62.53 86 LEU A N 1
ATOM 651 C CA . LEU A 1 86 ? -0.46 5.824 19.344 1 62.53 86 LEU A CA 1
ATOM 652 C C . LEU A 1 86 ? -1.518 6.141 18.297 1 62.53 86 LEU A C 1
ATOM 654 O O . LEU A 1 86 ? -2.174 7.18 18.359 1 62.53 86 LEU A O 1
ATOM 658 N N . LEU A 1 87 ? -1.643 5.266 17.344 1 60.03 87 LEU A N 1
ATOM 659 C CA . LEU A 1 87 ? -2.648 5.617 16.359 1 60.03 87 LEU A CA 1
ATOM 660 C C . LEU A 1 87 ? -3.99 5.914 17.016 1 60.03 87 LEU A C 1
ATOM 662 O O . LEU A 1 87 ? -4.824 6.625 16.453 1 60.03 87 LEU A O 1
ATOM 666 N N . SER A 1 88 ? -4.02 5.637 18.266 1 68.38 88 SER A N 1
ATOM 667 C CA . SER A 1 88 ? -5.344 5.848 18.844 1 68.38 88 SER A CA 1
ATOM 668 C C . SER A 1 88 ? -5.648 7.332 18.984 1 68.38 88 SER A C 1
ATOM 670 O O . SER A 1 88 ? -6.812 7.738 18.969 1 68.38 88 SER A O 1
ATOM 672 N N . THR A 1 89 ? -4.613 8.07 18.922 1 77.44 89 THR A N 1
ATOM 673 C CA . THR A 1 89 ? -4.938 9.461 19.188 1 77.44 89 THR A CA 1
ATOM 674 C C . THR A 1 89 ? -4.285 10.375 18.156 1 77.44 89 THR A C 1
ATOM 676 O O . THR A 1 89 ? -4.414 11.602 18.219 1 77.44 89 THR A O 1
ATOM 679 N N . VAL A 1 90 ? -3.697 9.797 17.219 1 86.44 90 VAL A N 1
ATOM 680 C CA . VAL A 1 90 ? -2.965 10.625 16.266 1 86.44 90 VAL A CA 1
ATOM 681 C C . VAL A 1 90 ? -3.664 10.586 14.906 1 86.44 90 VAL A C 1
ATOM 683 O O . VAL A 1 90 ? -4.059 9.516 14.43 1 86.44 90 VAL A O 1
ATOM 686 N N . THR A 1 91 ? -3.914 11.781 14.398 1 90.25 91 THR A N 1
ATOM 687 C CA . THR A 1 91 ? -4.332 11.984 13.016 1 90.25 91 THR A CA 1
ATOM 688 C C . THR A 1 91 ? -3.242 12.703 12.227 1 90.25 91 THR A C 1
ATOM 690 O O . THR A 1 91 ? -2.559 13.586 12.758 1 90.25 91 THR A O 1
ATOM 693 N N . PHE A 1 92 ? -3.094 12.18 10.938 1 93.12 92 PHE A N 1
ATOM 694 C CA . PHE A 1 92 ? -2.055 12.859 10.172 1 93.12 92 PHE A CA 1
ATOM 695 C C . PHE A 1 92 ? -2.572 13.25 8.789 1 93.12 92 PHE A C 1
ATOM 697 O O . PHE A 1 92 ? -3.525 12.648 8.289 1 93.12 92 PHE A O 1
ATOM 704 N N . ALA A 1 93 ? -1.96 14.336 8.273 1 93.75 93 ALA A N 1
ATOM 705 C CA . ALA A 1 93 ? -2.117 14.805 6.902 1 93.75 93 ALA A CA 1
ATOM 706 C C . ALA A 1 93 ? -0.764 15.109 6.27 1 93.75 93 ALA A C 1
ATOM 708 O O . ALA A 1 93 ? -0.046 16 6.727 1 93.75 93 ALA A O 1
ATOM 709 N N . VAL A 1 94 ? -0.455 14.32 5.211 1 94.56 94 VAL A N 1
ATOM 710 C CA . VAL A 1 94 ? 0.839 14.523 4.57 1 94.56 94 VAL A CA 1
ATOM 711 C C . VAL A 1 94 ? 0.641 14.766 3.074 1 94.56 94 VAL A C 1
ATOM 713 O O . VAL A 1 94 ? -0.333 14.297 2.484 1 94.56 94 VAL A O 1
ATOM 716 N N . CYS A 1 95 ? 1.581 15.531 2.543 1 92.06 95 CYS A N 1
ATOM 717 C CA . CYS A 1 95 ? 1.596 15.812 1.111 1 92.06 95 CYS A CA 1
ATOM 718 C C . CYS A 1 95 ? 2.877 15.297 0.467 1 92.06 95 CYS A C 1
ATOM 720 O O . CYS A 1 95 ? 3.824 16.062 0.266 1 92.06 95 CYS A O 1
ATOM 722 N N . PRO A 1 96 ? 2.832 14.031 0.056 1 89.25 96 PRO A N 1
ATOM 723 C CA . PRO A 1 96 ? 4.031 13.539 -0.624 1 89.25 96 PRO A CA 1
ATOM 724 C C . PRO A 1 96 ? 4.203 14.125 -2.021 1 89.25 96 PRO A C 1
ATOM 726 O O . PRO A 1 96 ? 3.34 13.938 -2.883 1 89.25 96 PRO A O 1
ATOM 729 N N . CYS A 1 97 ? 5.344 14.875 -2.283 1 83.12 97 CYS A N 1
ATOM 730 C CA . CYS A 1 97 ? 5.438 15.672 -3.502 1 83.12 97 CYS A CA 1
ATOM 731 C C . CYS A 1 97 ? 6.363 15.008 -4.516 1 83.12 97 CYS A C 1
ATOM 733 O O . CYS A 1 97 ? 6.141 15.109 -5.723 1 83.12 97 CYS A O 1
ATOM 735 N N . CYS A 1 98 ? 7.426 14.508 -4.145 1 87.25 98 CYS A N 1
ATOM 736 C CA . CYS A 1 98 ? 8.359 13.883 -5.066 1 87.25 98 CYS A CA 1
ATOM 737 C C . CYS A 1 98 ? 8.32 12.367 -4.945 1 87.25 98 CYS A C 1
ATOM 739 O O . CYS A 1 98 ? 8.969 11.789 -4.07 1 87.25 98 CYS A O 1
ATOM 741 N N . PRO A 1 99 ? 7.551 11.805 -5.879 1 87.81 99 PRO A N 1
ATOM 742 C CA . PRO A 1 99 ? 7.461 10.344 -5.797 1 87.81 99 PRO A CA 1
ATOM 743 C C . PRO A 1 99 ? 8.781 9.648 -6.109 1 87.81 99 PRO A C 1
ATOM 745 O O . PRO A 1 99 ? 9.5 10.062 -7.027 1 87.81 99 PRO A O 1
ATOM 748 N N . LYS A 1 100 ? 9.125 8.711 -5.305 1 86.19 100 LYS A N 1
ATOM 749 C CA . LYS A 1 100 ? 10.312 7.895 -5.52 1 86.19 100 LYS A CA 1
ATOM 750 C C . LYS A 1 100 ? 9.984 6.406 -5.457 1 86.19 100 LYS A C 1
ATOM 752 O O . LYS A 1 100 ? 9.375 5.938 -4.492 1 86.19 100 LYS A O 1
ATOM 757 N N . ASP A 1 101 ? 10.266 5.727 -6.465 1 91.12 101 ASP A N 1
ATOM 758 C CA . ASP A 1 101 ? 10.125 4.281 -6.598 1 91.12 101 ASP A CA 1
ATOM 759 C C . ASP A 1 101 ? 11.461 3.623 -6.918 1 91.12 101 ASP A C 1
ATOM 761 O O . ASP A 1 101 ? 11.773 3.363 -8.078 1 91.12 101 ASP A O 1
ATOM 765 N N . SER A 1 102 ? 12.195 3.387 -5.859 1 85.88 102 SER A N 1
ATOM 766 C CA . SER A 1 102 ? 13.578 2.963 -6.035 1 85.88 102 SER A CA 1
ATOM 767 C C . SER A 1 102 ? 13.664 1.644 -6.793 1 85.88 102 SER A C 1
ATOM 769 O O . SER A 1 102 ? 14.562 1.451 -7.617 1 85.88 102 SER A O 1
ATOM 771 N N . ALA A 1 103 ? 12.805 0.695 -6.574 1 89.19 103 ALA A N 1
ATOM 772 C CA . ALA A 1 103 ? 12.828 -0.614 -7.219 1 89.19 103 ALA A CA 1
ATOM 773 C C . ALA A 1 103 ? 12.188 -0.553 -8.602 1 89.19 103 ALA A C 1
ATOM 775 O O . ALA A 1 103 ? 12.391 -1.452 -9.422 1 89.19 103 ALA A O 1
ATOM 776 N N . GLY A 1 104 ? 11.375 0.434 -8.836 1 93.5 104 GLY A N 1
ATOM 777 C CA . GLY A 1 104 ? 10.82 0.707 -10.156 1 93.5 104 GLY A CA 1
ATOM 778 C C . GLY A 1 104 ? 9.562 -0.089 -10.445 1 93.5 104 GLY A C 1
ATOM 779 O O . GLY A 1 104 ? 8.922 0.103 -11.484 1 93.5 104 GLY A O 1
ATOM 780 N N . GLY A 1 105 ? 9.164 -0.959 -9.531 1 95.06 105 GLY A N 1
ATOM 781 C CA . GLY A 1 105 ? 8.016 -1.821 -9.766 1 95.06 105 GLY A CA 1
ATOM 782 C C . GLY A 1 105 ? 6.711 -1.059 -9.875 1 95.06 105 GLY A C 1
ATOM 783 O O . GLY A 1 105 ? 5.883 -1.357 -10.734 1 95.06 105 GLY A O 1
ATOM 784 N N . ILE A 1 106 ? 6.473 -0.112 -9.07 1 96.5 106 ILE A N 1
ATOM 785 C CA . ILE A 1 106 ? 5.234 0.657 -9.062 1 96.5 106 ILE A CA 1
ATOM 786 C C . ILE A 1 106 ? 5.176 1.562 -10.289 1 96.5 106 ILE A C 1
ATOM 788 O O . ILE A 1 106 ? 4.121 1.711 -10.906 1 96.5 106 ILE A O 1
ATOM 792 N N . GLN A 1 107 ? 6.324 2.129 -10.641 1 96.5 107 GLN A N 1
ATOM 793 C CA . GLN A 1 107 ? 6.379 2.959 -11.844 1 96.5 107 GLN A CA 1
ATOM 794 C C . GLN A 1 107 ? 6.031 2.148 -13.086 1 96.5 107 GLN A C 1
ATOM 796 O O . GLN A 1 107 ? 5.25 2.6 -13.93 1 96.5 107 GLN A O 1
ATOM 801 N N . ALA A 1 108 ? 6.613 1.023 -13.164 1 97.06 108 ALA A N 1
ATOM 802 C CA . ALA A 1 108 ? 6.332 0.147 -14.297 1 97.06 108 ALA A CA 1
ATOM 803 C C . ALA A 1 108 ? 4.855 -0.244 -14.328 1 97.06 108 ALA A C 1
ATOM 805 O O . ALA A 1 108 ? 4.23 -0.241 -15.398 1 97.06 108 ALA A O 1
ATOM 806 N N . ALA A 1 109 ? 4.336 -0.551 -13.211 1 97.5 109 ALA A N 1
ATOM 807 C CA . ALA A 1 109 ? 2.922 -0.9 -13.125 1 97.5 109 ALA A CA 1
ATOM 808 C C . ALA A 1 109 ? 2.039 0.273 -13.547 1 97.5 109 ALA A C 1
ATOM 810 O O . ALA A 1 109 ? 1.075 0.096 -14.297 1 97.5 109 ALA A O 1
ATOM 811 N N . ALA A 1 110 ? 2.352 1.422 -13.055 1 97.19 110 ALA A N 1
ATOM 812 C CA . ALA A 1 110 ? 1.606 2.631 -13.391 1 97.19 110 ALA A CA 1
ATOM 813 C C . ALA A 1 110 ? 1.561 2.844 -14.906 1 97.19 110 ALA A C 1
ATOM 815 O O . ALA A 1 110 ? 0.495 3.104 -15.469 1 97.19 110 ALA A O 1
ATOM 816 N N . SER A 1 111 ? 2.68 2.727 -15.531 1 97 111 SER A N 1
ATOM 817 C CA . SER A 1 111 ? 2.773 2.887 -16.984 1 97 111 SER A CA 1
ATOM 818 C C . SER A 1 111 ? 1.91 1.861 -17.703 1 97 111 SER A C 1
ATOM 820 O O . SER A 1 111 ? 1.169 2.207 -18.625 1 97 111 SER A O 1
ATOM 822 N N . SER A 1 112 ? 1.97 0.669 -17.297 1 95.94 112 SER A N 1
ATOM 823 C CA . SER A 1 112 ? 1.232 -0.424 -17.922 1 95.94 112 SER A CA 1
ATOM 824 C C . SER A 1 112 ? -0.272 -0.243 -17.75 1 95.94 112 SER A C 1
ATOM 826 O O . SER A 1 112 ? -1.048 -0.579 -18.656 1 95.94 112 SER A O 1
ATOM 828 N N . LEU A 1 113 ? -0.655 0.322 -16.625 1 95.38 113 LEU A N 1
ATOM 829 C CA . LEU A 1 113 ? -2.07 0.434 -16.297 1 95.38 113 LEU A CA 1
ATOM 830 C C . LEU A 1 113 ? -2.635 1.771 -16.766 1 95.38 113 LEU A C 1
ATOM 832 O O . LEU A 1 113 ? -3.836 2.023 -16.625 1 95.38 113 LEU A O 1
ATOM 836 N N . GLY A 1 114 ? -1.75 2.646 -17.203 1 95.81 114 GLY A N 1
ATOM 837 C CA . GLY A 1 114 ? -2.178 3.961 -17.656 1 95.81 114 GLY A CA 1
ATOM 838 C C . GLY A 1 114 ? -2.477 4.914 -16.516 1 95.81 114 GLY A C 1
ATOM 839 O O . GLY A 1 114 ? -3.387 5.742 -16.609 1 95.81 114 GLY A O 1
ATOM 840 N N . VAL A 1 115 ? -1.799 4.762 -15.484 1 97.12 115 VAL A N 1
ATOM 841 C CA . VAL A 1 115 ? -2.002 5.609 -14.32 1 97.12 115 VAL A CA 1
ATOM 842 C C . VAL A 1 115 ? -0.836 6.586 -14.18 1 97.12 115 VAL A C 1
ATOM 844 O O . VAL A 1 115 ? 0.324 6.207 -14.359 1 97.12 115 VAL A O 1
ATOM 847 N N . ASP A 1 116 ? -1.176 7.832 -13.828 1 95.69 116 ASP A N 1
ATOM 848 C CA . ASP A 1 116 ? -0.144 8.82 -13.523 1 95.69 116 ASP A CA 1
ATOM 849 C C . ASP A 1 116 ? 0.771 8.328 -12.398 1 95.69 116 ASP A C 1
ATOM 851 O O . ASP A 1 116 ? 0.298 7.77 -11.406 1 95.69 116 ASP A O 1
ATOM 855 N N . PHE A 1 117 ? 2.07 8.555 -12.586 1 95.75 117 PHE A N 1
ATOM 856 C CA . PHE A 1 117 ? 3.053 8.031 -11.648 1 95.75 117 PHE A CA 1
ATOM 857 C C . PHE A 1 117 ? 2.812 8.586 -10.25 1 95.75 117 PHE A C 1
ATOM 859 O O . PHE A 1 117 ? 2.84 7.84 -9.266 1 95.75 117 PHE A O 1
ATOM 866 N N . GLY A 1 118 ? 2.598 9.828 -10.133 1 93.81 118 GLY A N 1
ATOM 867 C CA . GLY A 1 118 ? 2.322 10.414 -8.836 1 93.81 118 GLY A CA 1
ATOM 868 C C . GLY A 1 118 ? 1.096 9.82 -8.164 1 93.81 118 GLY A C 1
ATOM 869 O O . GLY A 1 118 ? 1.115 9.539 -6.965 1 93.81 118 GLY A O 1
ATOM 870 N N . ALA A 1 119 ? 0.068 9.672 -8.953 1 95.56 119 ALA A N 1
ATOM 871 C CA .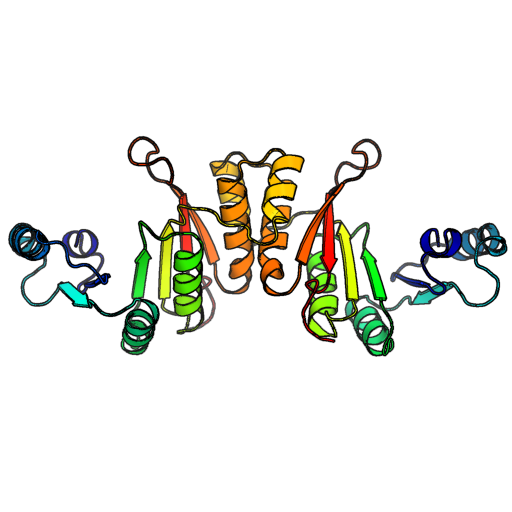 ALA A 1 119 ? -1.152 9.055 -8.43 1 95.56 119 ALA A CA 1
ATOM 872 C C . ALA A 1 119 ? -0.901 7.617 -7.996 1 95.56 119 ALA A C 1
ATOM 874 O O . ALA A 1 119 ? -1.419 7.172 -6.969 1 95.56 119 ALA A O 1
ATOM 875 N N . ALA A 1 120 ? -0.13 6.918 -8.766 1 97.69 120 ALA A N 1
ATOM 876 C CA . ALA A 1 120 ? 0.192 5.531 -8.438 1 97.69 120 ALA A CA 1
ATOM 877 C C . ALA A 1 120 ? 0.941 5.441 -7.109 1 97.69 120 ALA A C 1
ATOM 879 O O . ALA A 1 120 ? 0.624 4.598 -6.266 1 97.69 120 ALA A O 1
ATOM 880 N N . MET A 1 121 ? 1.87 6.277 -6.957 1 96.31 121 MET A N 1
ATOM 881 C CA . MET A 1 121 ? 2.652 6.281 -5.727 1 96.31 121 MET A CA 1
ATOM 882 C C . MET A 1 121 ? 1.786 6.664 -4.531 1 96.31 121 MET A C 1
ATOM 884 O O . MET A 1 121 ? 1.972 6.141 -3.43 1 96.31 121 MET A O 1
ATOM 888 N N . PHE A 1 122 ? 0.893 7.551 -4.785 1 95.75 122 PHE A N 1
ATOM 889 C CA . PHE A 1 122 ? -0.04 7.969 -3.744 1 95.75 122 PHE A CA 1
ATOM 890 C C . PHE A 1 122 ? -0.918 6.801 -3.307 1 95.75 122 PHE A C 1
ATOM 892 O O . PHE A 1 122 ? -1.04 6.523 -2.113 1 95.75 122 PHE A O 1
ATOM 899 N N . LEU A 1 123 ? -1.465 6.121 -4.254 1 97.56 123 LEU A N 1
ATOM 900 C CA . LEU A 1 123 ? -2.322 4.973 -3.979 1 97.56 123 LEU A CA 1
ATOM 901 C C . LEU A 1 123 ? -1.534 3.855 -3.303 1 97.56 123 LEU A C 1
ATOM 903 O O . LEU A 1 123 ? -2.045 3.188 -2.4 1 97.56 123 LEU A O 1
ATOM 907 N N . ALA A 1 124 ? -0.313 3.637 -3.734 1 97.56 124 ALA A N 1
ATOM 908 C CA . ALA A 1 124 ? 0.553 2.643 -3.107 1 97.56 124 ALA A CA 1
ATOM 909 C C . ALA A 1 124 ? 0.794 2.975 -1.638 1 97.56 124 ALA A C 1
ATOM 911 O O . ALA A 1 124 ? 0.771 2.088 -0.782 1 97.56 124 ALA A O 1
ATOM 912 N N . GLU A 1 125 ? 1.002 4.207 -1.407 1 96.38 125 GLU A N 1
ATOM 913 C CA . GLU A 1 125 ? 1.225 4.617 -0.024 1 96.38 125 GLU A CA 1
ATOM 914 C C . GLU A 1 125 ? -0.03 4.414 0.821 1 96.38 125 GLU A C 1
ATOM 916 O O . GLU A 1 125 ? 0.055 4.004 1.979 1 96.38 125 GLU A O 1
ATOM 921 N N . MET A 1 126 ? -1.188 4.73 0.288 1 96.81 126 MET A N 1
ATOM 922 C CA . MET A 1 126 ? -2.439 4.441 0.981 1 96.81 126 MET A CA 1
ATOM 923 C C . MET A 1 126 ? -2.541 2.957 1.321 1 96.81 126 MET A C 1
ATOM 925 O O . MET A 1 126 ? -2.896 2.596 2.443 1 96.81 126 MET A O 1
ATOM 929 N N . GLY A 1 127 ? -2.209 2.148 0.347 1 96.12 127 GLY A N 1
ATOM 930 C CA . GLY A 1 127 ? -2.23 0.712 0.575 1 96.12 127 GLY A CA 1
ATOM 931 C C . GLY A 1 127 ? -1.283 0.269 1.674 1 96.12 127 GLY A C 1
ATOM 932 O O . GLY A 1 127 ? -1.622 -0.601 2.479 1 96.12 127 GLY A O 1
ATOM 933 N N . ARG A 1 128 ? -0.166 0.832 1.738 1 95.38 128 ARG A N 1
ATOM 934 C CA . ARG A 1 128 ? 0.872 0.462 2.695 1 95.38 128 ARG A CA 1
ATOM 935 C C . ARG A 1 128 ? 0.371 0.604 4.129 1 95.38 128 ARG A C 1
ATOM 937 O O . ARG A 1 128 ? 0.713 -0.204 4.996 1 95.38 128 ARG A O 1
ATOM 944 N N . VAL A 1 129 ? -0.475 1.581 4.332 1 94.25 129 VAL A N 1
ATOM 945 C CA . VAL A 1 129 ? -0.774 1.897 5.723 1 94.25 129 VAL A CA 1
ATOM 946 C C . VAL A 1 129 ? -2.236 1.578 6.023 1 94.25 129 VAL A C 1
ATOM 948 O O . VAL A 1 129 ? -2.688 1.717 7.164 1 94.25 129 VAL A O 1
ATOM 951 N N . SER A 1 130 ? -3 1.058 5.078 1 92.88 130 SER A N 1
ATOM 952 C CA . SER A 1 130 ? -4.445 0.894 5.191 1 92.88 130 SER A CA 1
ATOM 953 C C . SER A 1 130 ? -4.805 -0.163 6.23 1 92.88 130 SER A C 1
ATOM 955 O O . SER A 1 130 ? -5.926 -0.182 6.742 1 92.88 130 SER A O 1
ATOM 957 N N . ASP A 1 131 ? -3.889 -1.036 6.547 1 89.38 131 ASP A N 1
ATOM 958 C CA . ASP A 1 131 ? -4.16 -2.047 7.562 1 89.38 131 ASP A CA 1
ATOM 959 C C . ASP A 1 131 ? -4.031 -1.462 8.969 1 89.38 131 ASP A C 1
ATOM 961 O O . ASP A 1 131 ? -4.48 -2.068 9.945 1 89.38 131 ASP A O 1
ATOM 965 N N . GLN A 1 132 ? -3.443 -0.311 9.016 1 90.06 132 GLN A N 1
ATOM 966 C CA . GLN A 1 132 ? -3.102 0.21 10.328 1 90.06 132 GLN A CA 1
ATOM 967 C C . GLN A 1 132 ? -3.971 1.41 10.695 1 90.06 132 GLN A C 1
ATOM 969 O O . GLN A 1 132 ? -4.078 1.775 11.867 1 90.06 132 GLN A O 1
ATOM 974 N N . CYS A 1 133 ? -4.551 2.01 9.695 1 91.19 133 CYS A N 1
ATOM 975 C CA . CYS A 1 133 ? -5.375 3.189 9.922 1 9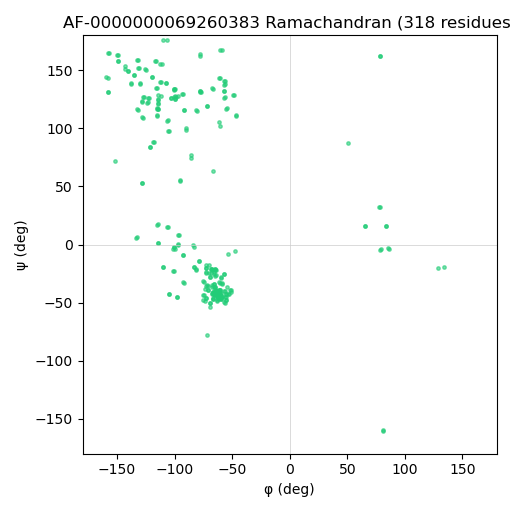1.19 133 CYS A CA 1
ATOM 976 C C . CYS A 1 133 ? -6.367 3.389 8.781 1 91.19 133 CYS A C 1
ATOM 978 O O . CYS A 1 133 ? -6.277 2.723 7.75 1 91.19 133 CYS A O 1
ATOM 980 N N . GLU A 1 134 ? -7.312 4.23 9.086 1 92.25 134 GLU A N 1
ATOM 981 C CA . GLU A 1 134 ? -8.195 4.684 8.016 1 92.25 134 GLU A CA 1
ATOM 982 C C . GLU A 1 134 ? -7.516 5.75 7.156 1 92.25 134 GLU A C 1
ATOM 984 O O . GLU A 1 134 ? -6.957 6.715 7.68 1 92.25 134 GLU A O 1
ATOM 989 N N . VAL A 1 135 ? -7.613 5.551 5.809 1 95.06 135 VAL A N 1
ATOM 990 C CA . VAL A 1 135 ? -6.918 6.477 4.926 1 95.06 135 VAL A CA 1
ATOM 991 C C . VAL A 1 135 ? -7.922 7.176 4.008 1 95.06 135 VAL A C 1
ATOM 993 O O . VAL A 1 135 ? -8.891 6.562 3.561 1 95.06 135 VAL A O 1
ATOM 996 N N . HIS A 1 136 ? -7.574 8.516 3.742 1 95 136 HIS A N 1
ATOM 997 C CA . HIS A 1 136 ? -8.383 9.328 2.846 1 95 136 HIS A CA 1
ATOM 998 C C . HIS A 1 136 ? -7.512 10.211 1.965 1 95 136 HIS A C 1
ATOM 1000 O O . HIS A 1 136 ? -6.406 10.602 2.363 1 95 136 HIS A O 1
ATOM 1006 N N . HIS A 1 137 ? -8.07 10.414 0.828 1 96.69 137 HIS A N 1
ATOM 1007 C CA . HIS A 1 137 ? -7.465 11.375 -0.088 1 96.69 137 HIS A CA 1
ATOM 1008 C C . HIS A 1 137 ? -8.188 12.719 -0.035 1 96.69 137 HIS A C 1
ATOM 1010 O O . HIS A 1 137 ? -9.414 12.766 0.003 1 96.69 137 HIS A O 1
ATOM 1016 N N . ARG A 1 138 ? -7.359 13.75 0.046 1 91.81 138 ARG A N 1
ATOM 1017 C CA . ARG A 1 138 ? -7.812 15.117 -0.176 1 91.81 138 ARG A CA 1
ATOM 1018 C C . ARG A 1 138 ? -6.883 15.859 -1.13 1 91.81 138 ARG A C 1
ATOM 1020 O O . ARG A 1 138 ? -5.801 15.367 -1.457 1 91.81 138 ARG A O 1
ATOM 1027 N N . SER A 1 139 ? -7.398 16.875 -1.703 1 91.06 139 SER A N 1
ATOM 1028 C CA . SER A 1 139 ? -6.547 17.703 -2.555 1 91.06 139 SER A CA 1
ATOM 1029 C C . SER A 1 139 ? -6.906 19.188 -2.43 1 91.06 139 SER A C 1
ATOM 1031 O O . SER A 1 139 ? -8.008 19.516 -1.996 1 91.06 139 SER A O 1
ATOM 1033 N N . PHE A 1 140 ? -5.984 19.953 -2.625 1 85.62 140 PHE A N 1
ATOM 1034 C CA . PHE A 1 140 ? -6.289 21.375 -2.766 1 85.62 140 PHE A CA 1
ATOM 1035 C C . PHE A 1 140 ? -6.148 21.812 -4.215 1 85.62 140 PHE A C 1
ATOM 1037 O O . PHE A 1 140 ? -5.832 21.016 -5.09 1 85.62 140 PHE A O 1
ATOM 1044 N N . ASP A 1 141 ? -6.5 23.078 -4.422 1 85.56 141 ASP A N 1
ATOM 1045 C CA . ASP A 1 141 ? -6.523 23.625 -5.773 1 85.56 141 ASP A CA 1
ATOM 1046 C C . ASP A 1 141 ? -5.16 23.469 -6.449 1 85.56 141 ASP A C 1
ATOM 1048 O O . ASP A 1 141 ? -4.141 23.906 -5.902 1 85.56 141 ASP A O 1
ATOM 1052 N N . ALA A 1 142 ? -5.195 22.875 -7.641 1 84.31 142 ALA A N 1
ATOM 1053 C CA . ALA A 1 142 ? -3.969 22.609 -8.383 1 84.31 142 ALA A CA 1
ATOM 1054 C C . ALA A 1 142 ? -3.281 23.906 -8.789 1 84.31 142 ALA A C 1
ATOM 1056 O O . ALA A 1 142 ? -2.096 23.906 -9.133 1 84.31 142 ALA A O 1
ATOM 1057 N N . GLU A 1 143 ? -4.02 24.984 -8.828 1 85.94 143 GLU A N 1
ATOM 1058 C CA . GLU A 1 143 ? -3.439 26.297 -9.141 1 85.94 143 GLU A CA 1
ATOM 1059 C C . GLU A 1 143 ? -2.461 26.734 -8.062 1 85.94 143 GLU A C 1
ATOM 1061 O O . GLU A 1 143 ? -1.569 27.547 -8.312 1 85.94 143 GLU A O 1
ATOM 1066 N N . VAL A 1 144 ? -2.672 26.266 -6.879 1 78.75 144 VAL A N 1
ATOM 1067 C CA . VAL A 1 144 ? -1.765 26.562 -5.777 1 78.75 144 VAL A CA 1
ATOM 1068 C C . VAL A 1 144 ? -0.476 25.766 -5.934 1 78.75 144 VAL A C 1
ATOM 1070 O O . VAL A 1 144 ? 0.623 26.312 -5.805 1 78.75 144 VAL A O 1
ATOM 1073 N N . SER A 1 145 ? -0.533 24.5 -6.172 1 80.31 145 SER A N 1
ATOM 1074 C CA . SER A 1 145 ? 0.585 23.594 -6.438 1 80.31 145 SER A CA 1
ATOM 1075 C C . SER A 1 145 ? 0.126 22.344 -7.188 1 80.31 145 SER A C 1
ATOM 1077 O O . SER A 1 145 ? -0.925 21.781 -6.879 1 80.31 145 SER A O 1
ATOM 1079 N N . PRO A 1 146 ? 1.047 21.938 -8.078 1 80 146 PRO A N 1
ATOM 1080 C CA . PRO A 1 146 ? 0.691 20.688 -8.758 1 80 146 PRO A CA 1
ATOM 1081 C C . PRO A 1 146 ? 0.816 19.469 -7.852 1 80 146 PRO A C 1
ATOM 1083 O O . PRO A 1 146 ? 0.213 18.422 -8.125 1 80 146 PRO A O 1
ATOM 1086 N N . GLN A 1 147 ? 1.573 19.547 -6.902 1 82.88 147 GLN A N 1
ATOM 1087 C CA . GLN A 1 147 ? 1.673 18.5 -5.891 1 82.88 147 GLN A CA 1
ATOM 1088 C C . GLN A 1 147 ? 0.626 18.688 -4.797 1 82.88 147 GLN A C 1
ATOM 1090 O O . GLN A 1 147 ? 0.964 19 -3.654 1 82.88 147 GLN A O 1
ATOM 1095 N N . ASN A 1 148 ? -0.608 18.328 -5.117 1 87.56 148 ASN A N 1
ATOM 1096 C CA . ASN A 1 148 ? -1.737 18.781 -4.316 1 87.56 148 ASN A CA 1
ATOM 1097 C C . ASN A 1 148 ? -2.451 17.625 -3.635 1 87.56 148 ASN A C 1
ATOM 1099 O O . ASN A 1 148 ? -3.6 17.766 -3.209 1 87.56 148 ASN A O 1
ATOM 1103 N N . ARG A 1 149 ? -1.818 16.5 -3.566 1 92.31 149 ARG A N 1
ATOM 1104 C CA . ARG A 1 149 ? -2.461 15.344 -2.959 1 92.31 149 ARG A CA 1
ATOM 1105 C C . ARG A 1 149 ? -2.129 15.25 -1.474 1 92.31 149 ARG A C 1
ATOM 1107 O O . ARG A 1 149 ? -0.962 15.344 -1.086 1 92.31 149 ARG A O 1
ATOM 1114 N N . ILE A 1 150 ? -3.176 15.109 -0.725 1 93.94 150 ILE A N 1
ATOM 1115 C CA . ILE A 1 150 ? -3.035 14.984 0.722 1 93.94 150 ILE A CA 1
ATOM 1116 C C . ILE A 1 150 ? -3.488 13.602 1.167 1 93.94 150 ILE A C 1
ATOM 1118 O O . ILE A 1 150 ? -4.609 13.18 0.868 1 93.94 150 ILE A O 1
ATOM 1122 N N . LEU A 1 151 ? -2.617 12.867 1.794 1 96.19 151 LEU A N 1
ATOM 1123 C CA . LEU A 1 151 ? -2.98 11.617 2.453 1 96.19 151 LEU A CA 1
ATOM 1124 C C . LEU A 1 151 ? -3.344 11.859 3.914 1 96.19 151 LEU A C 1
ATOM 1126 O O . LEU A 1 151 ? -2.508 12.312 4.699 1 96.19 151 LEU A O 1
ATOM 1130 N N . LEU A 1 152 ? -4.59 11.594 4.219 1 94.81 152 LEU A N 1
ATOM 1131 C CA . LEU A 1 152 ? -5.078 11.68 5.59 1 94.81 152 LEU A CA 1
ATOM 1132 C C . LEU A 1 152 ? -5.156 10.297 6.227 1 94.81 152 LEU A C 1
ATOM 1134 O O . LEU A 1 152 ? -5.613 9.344 5.594 1 94.81 152 LEU A O 1
ATOM 1138 N N . GLY A 1 153 ? -4.66 10.18 7.43 1 93.94 153 GLY A N 1
ATOM 1139 C CA . GLY A 1 153 ? -4.777 8.961 8.203 1 93.94 153 GLY A CA 1
ATOM 1140 C C . GLY A 1 153 ? -5.289 9.188 9.617 1 93.94 153 GLY A C 1
ATOM 1141 O O . GLY A 1 153 ? -4.93 10.18 10.258 1 93.94 153 GLY A O 1
ATOM 1142 N N . ARG A 1 154 ? -6.191 8.297 10.078 1 88.69 154 ARG A N 1
ATOM 1143 C CA . ARG A 1 154 ? -6.703 8.391 11.445 1 88.69 154 ARG A CA 1
ATOM 1144 C C . ARG A 1 154 ? -7.039 7.008 11.992 1 88.69 154 ARG A C 1
ATOM 1146 O O . ARG A 1 154 ? -7.168 6.043 11.234 1 88.69 154 ARG A O 1
ATOM 1153 N N . ALA A 1 155 ? -7.07 6.938 13.336 1 79.75 155 ALA A N 1
ATOM 1154 C CA . ALA A 1 155 ? -7.504 5.691 13.969 1 79.75 155 ALA A CA 1
ATOM 1155 C C . ALA A 1 155 ? -8.906 5.301 13.508 1 79.75 155 ALA A C 1
ATOM 1157 O O . ALA A 1 155 ? -9.75 6.164 13.273 1 79.75 155 ALA A O 1
ATOM 1158 N N . PRO A 1 156 ? -8.977 3.963 13.125 1 69.31 156 PRO A N 1
ATOM 1159 C CA . PRO A 1 156 ? -10.32 3.521 12.734 1 69.31 156 PRO A CA 1
ATOM 1160 C C . PRO A 1 156 ? -11.383 3.908 13.758 1 69.31 156 PRO A C 1
ATOM 1162 O O . PRO A 1 156 ? -11.109 3.951 14.961 1 69.31 156 PRO A O 1
ATOM 1165 N N . THR A 1 157 ? -12.375 4.516 13.172 1 55.22 157 THR A N 1
ATOM 1166 C CA . THR A 1 157 ? -13.531 4.816 14.016 1 55.22 157 THR A CA 1
ATOM 1167 C C . THR A 1 157 ? -14.141 3.533 14.57 1 55.22 157 THR A C 1
ATOM 1169 O O . THR A 1 157 ? -14.32 2.557 13.836 1 55.22 157 THR A O 1
ATOM 1172 N N . GLY A 1 158 ? -13.984 3.074 15.977 1 47.16 158 GLY A N 1
ATOM 1173 C CA . GLY A 1 158 ? -14.531 1.983 16.766 1 47.16 158 GLY A CA 1
ATOM 1174 C C . GLY A 1 158 ? -13.469 1.17 17.484 1 47.16 158 GLY A C 1
ATOM 1175 O O . GLY A 1 158 ? -13.758 0.103 18.031 1 47.16 158 GLY A O 1
ATOM 1176 N N . LEU A 1 159 ? -12.219 1.187 17.094 1 38.97 159 LEU A N 1
ATOM 1177 C CA . LEU A 1 159 ? -11.375 0.505 18.062 1 38.97 159 LEU A CA 1
ATOM 1178 C C . LEU A 1 159 ? -11.57 1.102 19.453 1 38.97 159 LEU A C 1
ATOM 1180 O O . LEU A 1 159 ? -11.711 2.318 19.609 1 38.97 159 LEU A O 1
ATOM 1184 N N . PRO A 1 160 ? -12.062 0.265 20.422 1 32.12 160 PRO A N 1
ATOM 1185 C CA . PRO A 1 160 ? -12.242 0.791 21.781 1 32.12 160 PRO A CA 1
ATOM 1186 C C . PRO A 1 160 ? -11.031 1.572 22.281 1 32.12 160 PRO A C 1
ATOM 1188 O O . PRO A 1 160 ? -9.891 1.179 22.016 1 32.12 160 PRO A O 1
ATOM 1191 N N . THR A 1 161 ? -11.102 2.885 22.438 1 28.84 161 THR A N 1
ATOM 1192 C CA . THR A 1 161 ? -10.219 3.422 23.469 1 28.84 161 THR A CA 1
ATOM 1193 C C . THR A 1 161 ? -10.266 2.553 24.734 1 28.84 161 THR A C 1
ATOM 1195 O O . THR A 1 161 ? -11.336 2.082 25.125 1 28.84 161 THR A O 1
ATOM 1198 N N . MET B 1 1 ? 0.396 -27.719 -13.617 1 83.31 1 MET B N 1
ATOM 1199 C CA . MET B 1 1 ? 0.842 -28.766 -14.523 1 83.31 1 MET B CA 1
ATOM 1200 C C . MET B 1 1 ? 1.667 -28.188 -15.672 1 83.31 1 MET B C 1
ATOM 1202 O O . MET B 1 1 ? 2.695 -28.766 -16.047 1 83.31 1 MET B O 1
ATOM 1206 N N . LEU B 1 2 ? 1.302 -27.031 -16.156 1 82 2 LEU B N 1
ATOM 1207 C CA . LEU B 1 2 ? 2.055 -26.375 -17.219 1 82 2 LEU B CA 1
ATOM 1208 C C . LEU B 1 2 ? 3.488 -26.094 -16.781 1 82 2 LEU B C 1
ATOM 1210 O O . LEU B 1 2 ? 4.426 -26.25 -17.562 1 82 2 LEU B O 1
ATOM 1214 N N . PHE B 1 3 ? 3.664 -25.828 -15.547 1 87.5 3 PHE B N 1
ATOM 1215 C CA . PHE B 1 3 ? 4.992 -25.516 -15.039 1 87.5 3 PHE B CA 1
ATOM 1216 C C . PHE B 1 3 ? 5.871 -26.75 -15.016 1 87.5 3 PHE B C 1
ATOM 1218 O O . PHE B 1 3 ? 7.07 -26.672 -15.297 1 87.5 3 PHE B O 1
ATOM 1225 N N . ILE B 1 4 ? 5.297 -27.828 -14.742 1 86.75 4 ILE B N 1
ATOM 1226 C CA . ILE B 1 4 ? 6.035 -29.078 -14.75 1 86.75 4 ILE B CA 1
ATOM 1227 C C . ILE B 1 4 ? 6.355 -29.484 -16.188 1 86.75 4 ILE B C 1
ATOM 1229 O O . ILE B 1 4 ? 7.504 -29.797 -16.516 1 86.75 4 ILE B O 1
ATOM 1233 N N . ALA B 1 5 ? 5.359 -29.375 -16.984 1 87.12 5 ALA B N 1
ATOM 1234 C CA . ALA B 1 5 ? 5.508 -29.781 -18.391 1 87.12 5 ALA B CA 1
ATOM 1235 C C . ALA B 1 5 ? 6.605 -28.984 -19.078 1 87.12 5 ALA B C 1
ATOM 1237 O O . ALA B 1 5 ? 7.297 -29.5 -19.953 1 87.12 5 ALA B O 1
ATOM 1238 N N . HIS B 1 6 ? 6.805 -27.828 -18.625 1 88.19 6 HIS B N 1
ATOM 1239 C CA . HIS B 1 6 ? 7.797 -26.953 -19.266 1 88.19 6 HIS B CA 1
ATOM 1240 C C . HIS B 1 6 ? 9.125 -27.016 -18.516 1 88.19 6 HIS B C 1
ATOM 1242 O O . HIS B 1 6 ? 10.047 -26.266 -18.828 1 88.19 6 HIS B O 1
ATOM 1248 N N . GLY B 1 7 ? 9.18 -27.781 -17.484 1 85.94 7 GLY B N 1
ATOM 1249 C CA . GLY B 1 7 ? 10.438 -28.016 -16.781 1 85.94 7 GLY B CA 1
ATOM 1250 C C . GLY B 1 7 ? 10.77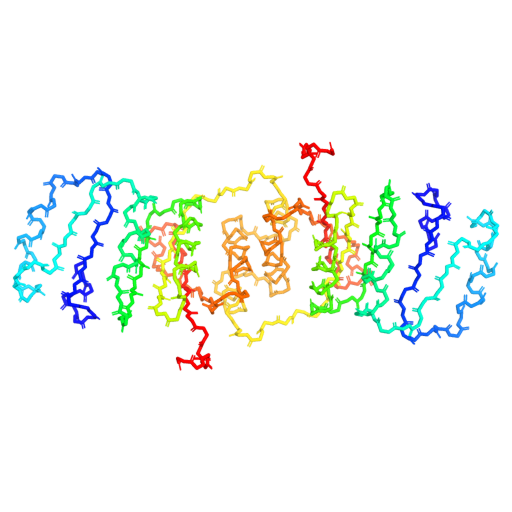3 -26.938 -15.781 1 85.94 7 GLY B C 1
ATOM 1251 O O . GLY B 1 7 ? 11.93 -26.812 -15.352 1 85.94 7 GLY B O 1
ATOM 1252 N N . VAL B 1 8 ? 9.836 -26.141 -15.414 1 82.81 8 VAL B N 1
ATOM 1253 C CA . VAL B 1 8 ? 10.062 -25.047 -14.469 1 82.81 8 VAL B CA 1
ATOM 1254 C C . VAL B 1 8 ? 10.195 -25.609 -13.055 1 82.81 8 VAL B C 1
ATOM 1256 O O . VAL B 1 8 ? 10.945 -25.078 -12.234 1 82.81 8 VAL B O 1
ATOM 1259 N N . THR B 1 9 ? 9.453 -26.719 -12.844 1 87.81 9 THR B N 1
ATOM 1260 C CA . THR B 1 9 ? 9.477 -27.391 -11.547 1 87.81 9 THR B CA 1
ATOM 1261 C C . THR B 1 9 ? 9.258 -28.891 -11.695 1 87.81 9 THR B C 1
ATOM 1263 O O . THR B 1 9 ? 8.75 -29.344 -12.727 1 87.81 9 THR B O 1
ATOM 1266 N N . LYS B 1 10 ? 9.617 -29.531 -10.617 1 86.38 10 LYS B N 1
ATOM 1267 C CA . LYS B 1 10 ? 9.469 -30.984 -10.648 1 86.38 10 LYS B CA 1
ATOM 1268 C C . LYS B 1 10 ? 8.211 -31.438 -9.906 1 86.38 10 LYS B C 1
ATOM 1270 O O . LYS B 1 10 ? 7.703 -32.531 -10.133 1 86.38 10 LYS B O 1
ATOM 1275 N N . LYS B 1 11 ? 7.812 -30.547 -9.031 1 90.12 11 LYS B N 1
ATOM 1276 C CA . LYS B 1 11 ? 6.66 -30.906 -8.211 1 90.12 11 LYS B CA 1
ATOM 1277 C C . LYS B 1 11 ? 5.676 -29.734 -8.125 1 90.12 11 LYS B C 1
ATOM 1279 O O . LYS B 1 11 ? 6.074 -28.578 -8.172 1 90.12 11 LYS B O 1
ATOM 1284 N N . ALA B 1 12 ? 4.398 -30.141 -8.07 1 92.31 12 ALA B N 1
ATOM 1285 C CA . ALA B 1 12 ? 3.352 -29.141 -7.898 1 92.31 12 ALA B CA 1
ATOM 1286 C C . ALA B 1 12 ? 2.301 -29.609 -6.898 1 92.31 12 ALA B C 1
ATOM 1288 O O . ALA B 1 12 ? 1.946 -30.797 -6.875 1 92.31 12 ALA B O 1
ATOM 1289 N N . LEU B 1 13 ? 1.924 -28.656 -6.078 1 93.25 13 LEU B N 1
ATOM 1290 C CA . LEU B 1 13 ? 0.815 -28.875 -5.156 1 93.25 13 LEU B CA 1
ATOM 1291 C C . LEU B 1 13 ? -0.36 -27.969 -5.496 1 93.25 13 LEU B C 1
ATOM 1293 O O . LEU B 1 13 ? -0.198 -26.75 -5.605 1 93.25 13 LEU B O 1
ATOM 1297 N N . ILE B 1 14 ? -1.556 -28.641 -5.711 1 92.88 14 ILE B N 1
ATOM 1298 C CA . ILE B 1 14 ? -2.791 -27.891 -5.945 1 92.88 14 ILE B CA 1
ATOM 1299 C C . ILE B 1 14 ? -3.607 -27.828 -4.66 1 92.88 14 ILE B C 1
ATOM 1301 O O . ILE B 1 14 ? -3.885 -28.859 -4.039 1 92.88 14 ILE B O 1
ATOM 1305 N N . ILE B 1 15 ? -3.967 -26.578 -4.316 1 93.75 15 ILE B N 1
ATOM 1306 C CA . ILE B 1 15 ? -4.805 -26.375 -3.139 1 93.75 15 ILE B CA 1
ATOM 1307 C C . ILE B 1 15 ? -6.152 -25.797 -3.555 1 93.75 15 ILE B C 1
ATOM 1309 O O . ILE B 1 15 ? -6.223 -24.672 -4.055 1 93.75 15 ILE B O 1
ATOM 1313 N N . ASP B 1 16 ? -7.211 -26.656 -3.404 1 91.25 16 ASP B N 1
ATOM 1314 C CA . ASP B 1 16 ? -8.586 -26.266 -3.701 1 91.25 16 ASP B CA 1
ATOM 1315 C C . ASP B 1 16 ? -9.578 -27.156 -2.967 1 91.25 16 ASP B C 1
ATOM 1317 O O . ASP B 1 16 ? -9.477 -28.375 -3.012 1 91.25 16 ASP B O 1
ATOM 1321 N N . GLN B 1 17 ? -10.445 -26.438 -2.383 1 92.12 17 GLN B N 1
ATOM 1322 C CA . GLN B 1 17 ? -11.406 -27.203 -1.594 1 92.12 17 GLN B CA 1
ATOM 1323 C C . GLN B 1 17 ? -12.336 -28.016 -2.494 1 92.12 17 GLN B C 1
ATOM 1325 O O . GLN B 1 17 ? -12.93 -29 -2.053 1 92.12 17 GLN B O 1
ATOM 1330 N N . LEU B 1 18 ? -12.547 -27.562 -3.648 1 88.69 18 LEU B N 1
ATOM 1331 C CA . LEU B 1 18 ? -13.383 -28.266 -4.613 1 88.69 18 LEU B CA 1
ATOM 1332 C C . LEU B 1 18 ? -12.531 -28.891 -5.711 1 88.69 18 LEU B C 1
ATOM 1334 O O . LEU B 1 18 ? -12.094 -28.203 -6.633 1 88.69 18 LEU B O 1
ATOM 1338 N N . ARG B 1 19 ? -12.414 -30.203 -5.637 1 89.5 19 ARG B N 1
ATOM 1339 C CA . ARG B 1 19 ? -11.695 -30.922 -6.684 1 89.5 19 ARG B CA 1
ATOM 1340 C C . ARG B 1 19 ? -12.578 -31.141 -7.902 1 89.5 19 ARG B C 1
ATOM 1342 O O . ARG B 1 19 ? -13.586 -31.859 -7.824 1 89.5 19 ARG B O 1
ATOM 1349 N N . PRO B 1 20 ? -12.141 -30.516 -8.898 1 87.69 20 PRO B N 1
ATOM 1350 C CA . PRO B 1 20 ? -12.992 -30.719 -10.07 1 87.69 20 PRO B CA 1
ATOM 1351 C C . PRO B 1 20 ? -13.094 -32.188 -10.492 1 87.69 20 PRO B C 1
ATOM 1353 O O . PRO B 1 20 ? -12.109 -32.938 -10.398 1 87.69 20 PRO B O 1
ATOM 1356 N N . PRO B 1 21 ? -14.25 -32.594 -10.945 1 89.81 21 PRO B N 1
ATOM 1357 C CA . PRO B 1 21 ? -14.422 -33.969 -11.383 1 89.81 21 PRO B CA 1
ATOM 1358 C C . PRO B 1 21 ? -13.453 -34.375 -12.492 1 89.81 21 PRO B C 1
ATOM 1360 O O . PRO B 1 21 ? -13.117 -35.562 -12.648 1 89.81 21 PRO B O 1
ATOM 1363 N N . SER B 1 22 ? -13.008 -33.406 -13.219 1 88.44 22 SER B N 1
ATOM 1364 C CA . SER B 1 22 ? -12.133 -33.656 -14.352 1 88.44 22 SER B CA 1
ATOM 1365 C C . SER B 1 22 ? -10.68 -33.781 -13.906 1 88.44 22 SER B C 1
ATOM 1367 O O . SER B 1 22 ? -9.797 -34.062 -14.719 1 88.44 22 SER B O 1
ATOM 1369 N N . HIS B 1 23 ? -10.43 -33.656 -12.695 1 89.5 23 HIS B N 1
ATOM 1370 C CA . HIS B 1 23 ? -9.055 -33.594 -12.219 1 89.5 23 HIS B CA 1
ATOM 1371 C C . HIS B 1 23 ? -8.266 -34.812 -12.633 1 89.5 23 HIS B C 1
ATOM 1373 O O . HIS B 1 23 ? -7.191 -34.719 -13.227 1 89.5 23 HIS B O 1
ATOM 1379 N N . GLU B 1 24 ? -8.836 -36 -12.391 1 87.94 24 GLU B N 1
ATOM 1380 C CA . GLU B 1 24 ? -8.133 -37.25 -12.703 1 87.94 24 GLU B CA 1
ATOM 1381 C C . GLU B 1 24 ? -7.965 -37.438 -14.211 1 87.94 24 GLU B C 1
ATOM 1383 O O . GLU B 1 24 ? -6.922 -37.875 -14.68 1 87.94 24 GLU B O 1
ATOM 1388 N N . ALA B 1 25 ? -8.992 -37 -14.867 1 89.69 25 ALA B N 1
ATOM 1389 C CA . ALA B 1 25 ? -8.93 -37.094 -16.312 1 89.69 25 ALA B CA 1
ATOM 1390 C C . ALA B 1 25 ? -7.848 -36.188 -16.875 1 89.69 25 ALA B C 1
ATOM 1392 O O . ALA B 1 25 ? -7.078 -36.594 -17.766 1 89.69 25 ALA B O 1
ATOM 1393 N N . VAL B 1 26 ? -7.758 -35 -16.359 1 87.5 26 VAL B N 1
ATOM 1394 C CA . VAL B 1 26 ? -6.758 -34.031 -16.797 1 87.5 26 VAL B CA 1
ATOM 1395 C C . VAL B 1 26 ? -5.363 -34.5 -16.422 1 87.5 26 VAL B C 1
ATOM 1397 O O . VAL B 1 26 ? -4.438 -34.469 -17.234 1 87.5 26 VAL B O 1
ATOM 1400 N N . LYS B 1 27 ? -5.242 -35.031 -15.266 1 87.81 27 LYS B N 1
ATOM 1401 C CA . LYS B 1 27 ? -3.955 -35.531 -14.812 1 87.81 27 LYS B CA 1
ATOM 1402 C C . LYS B 1 27 ? -3.475 -36.688 -15.711 1 87.81 27 LYS B C 1
ATOM 1404 O O . LYS B 1 27 ? -2.301 -36.719 -16.078 1 87.81 27 LYS B O 1
ATOM 1409 N N . ARG B 1 28 ? -4.332 -37.531 -16.062 1 88.31 28 ARG B N 1
ATOM 1410 C CA . ARG B 1 28 ? -3.998 -38.656 -16.938 1 88.31 28 ARG B CA 1
ATOM 1411 C C . ARG B 1 28 ? -3.592 -38.188 -18.312 1 88.31 28 ARG B C 1
ATOM 1413 O O . ARG B 1 28 ? -2.625 -38.656 -18.906 1 88.31 28 ARG B O 1
ATOM 1420 N N . ALA B 1 29 ? -4.34 -37.219 -18.75 1 87.94 29 ALA B N 1
ATOM 1421 C CA . ALA B 1 29 ? -4.062 -36.656 -20.078 1 87.94 29 ALA B CA 1
ATOM 1422 C C . ALA B 1 29 ? -2.691 -36 -20.125 1 87.94 29 ALA B C 1
ATOM 1424 O O . ALA B 1 29 ? -2.025 -36 -21.172 1 87.94 29 ALA B O 1
ATOM 1425 N N . TRP B 1 30 ? -2.23 -35.562 -19.031 1 89 30 TRP B N 1
ATOM 1426 C CA . TRP B 1 30 ? -0.975 -34.812 -18.984 1 89 30 TRP B CA 1
ATOM 1427 C C . TRP B 1 30 ? 0.17 -35.719 -18.516 1 89 30 TRP B C 1
ATOM 1429 O O . TRP B 1 30 ? 1.324 -35.281 -18.469 1 89 30 TRP B O 1
ATOM 1439 N N . ALA B 1 31 ? -0.069 -36.906 -18.203 1 88.75 31 ALA B N 1
ATOM 1440 C CA . ALA B 1 31 ? 0.888 -37.844 -17.609 1 88.75 31 ALA B CA 1
ATOM 1441 C C . ALA B 1 31 ? 2.176 -37.906 -18.422 1 88.75 31 ALA B C 1
ATOM 1443 O O . ALA B 1 31 ? 3.275 -37.844 -17.859 1 88.75 31 ALA B O 1
ATOM 1444 N N . PRO B 1 32 ? 2.148 -37.875 -19.703 1 88.62 32 PRO B N 1
ATOM 1445 C CA . PRO B 1 32 ? 3.381 -37.969 -20.484 1 88.62 32 PRO B CA 1
ATOM 1446 C C . PRO B 1 32 ? 4.285 -36.75 -20.312 1 88.62 32 PRO B C 1
ATOM 1448 O O . PRO B 1 32 ? 5.488 -36.812 -20.578 1 88.62 32 PRO B O 1
ATOM 1451 N N . PHE B 1 33 ? 3.729 -35.719 -19.922 1 88.12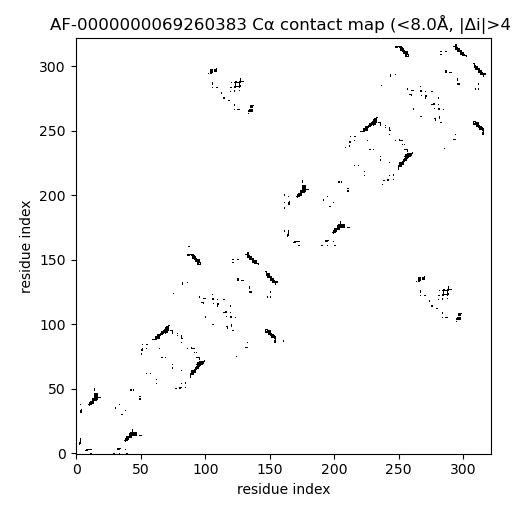 33 PHE B N 1
ATOM 1452 C CA . PHE B 1 33 ? 4.48 -34.469 -19.828 1 88.12 33 PHE B CA 1
ATOM 1453 C C . PHE B 1 33 ? 4.922 -34.188 -18.406 1 88.12 33 PHE B C 1
ATOM 1455 O O . PHE B 1 33 ? 5.664 -33.25 -18.141 1 88.12 33 PHE B O 1
ATOM 1462 N N . LEU B 1 34 ? 4.539 -35 -17.453 1 88.81 34 LEU B N 1
ATOM 1463 C CA . LEU B 1 34 ? 4.754 -34.688 -16.031 1 88.81 34 LEU B CA 1
ATOM 1464 C C . LEU B 1 34 ? 5.879 -35.562 -15.461 1 88.81 34 LEU B C 1
ATOM 1466 O O . LEU B 1 34 ? 6.23 -35.406 -14.289 1 88.81 34 LEU B O 1
ATOM 1470 N N . GLY B 1 35 ? 6.727 -36.25 -16.328 1 77.44 35 GLY B N 1
ATOM 1471 C CA . GLY B 1 35 ? 7.926 -36.969 -15.969 1 77.44 35 GLY B CA 1
ATOM 1472 C C . GLY B 1 35 ? 7.641 -38.188 -15.086 1 77.44 35 GLY B C 1
ATOM 1473 O O . GLY B 1 35 ? 8.555 -38.75 -14.484 1 77.44 35 GLY B O 1
ATOM 1474 N N . GLY B 1 36 ? 6.383 -38.656 -15.016 1 70 36 GLY B N 1
ATOM 1475 C CA . GLY B 1 36 ? 6.078 -39.844 -14.227 1 70 36 GLY B CA 1
ATOM 1476 C C . GLY B 1 36 ? 5.996 -39.562 -12.734 1 70 36 GLY B C 1
ATOM 1477 O O . GLY B 1 36 ? 6.352 -38.469 -12.289 1 70 36 GLY B O 1
ATOM 1478 N N . GLY B 1 37 ? 5.402 -40.406 -11.969 1 69 37 GLY B N 1
ATOM 1479 C CA . GLY B 1 37 ? 5.328 -40.344 -10.516 1 69 37 GLY B CA 1
ATOM 1480 C C . GLY B 1 37 ? 4.262 -39.406 -10 1 69 37 GLY B C 1
ATOM 1481 O O . GLY B 1 37 ? 3.285 -39.125 -10.695 1 69 37 GLY B O 1
ATOM 1482 N N . ASP B 1 38 ? 4.465 -39.031 -8.695 1 81.25 38 ASP B N 1
ATOM 1483 C CA . ASP B 1 38 ? 3.533 -38.188 -7.965 1 81.25 38 ASP B CA 1
ATOM 1484 C C . ASP B 1 38 ? 3.959 -36.719 -8.031 1 81.25 38 ASP B C 1
ATOM 1486 O O . ASP B 1 38 ? 4.137 -36.062 -6.996 1 81.25 38 ASP B O 1
ATOM 1490 N N . SER B 1 39 ? 4.121 -36.25 -9.367 1 89.88 39 SER B N 1
ATOM 1491 C CA . SER B 1 39 ? 4.617 -34.906 -9.57 1 89.88 39 SER B CA 1
ATOM 1492 C C . SER B 1 39 ? 3.551 -33.875 -9.219 1 89.88 39 SER B C 1
ATOM 1494 O O . SER B 1 39 ? 3.867 -32.719 -8.953 1 89.88 39 SER B O 1
ATOM 1496 N N . VAL B 1 40 ? 2.242 -34.344 -9.211 1 90.75 40 VAL B N 1
ATOM 1497 C CA . VAL B 1 40 ? 1.148 -33.438 -8.898 1 90.75 40 VAL B CA 1
ATOM 1498 C C . VAL B 1 40 ? 0.34 -33.969 -7.727 1 90.75 40 VAL B C 1
ATOM 1500 O O . VAL B 1 40 ? -0.157 -35.094 -7.773 1 90.75 40 VAL B O 1
ATOM 1503 N N . SER B 1 41 ? 0.253 -33.219 -6.727 1 91.69 41 SER B N 1
ATOM 1504 C CA . SER B 1 41 ? -0.568 -33.562 -5.574 1 91.69 41 SER B CA 1
ATOM 1505 C C . SER B 1 41 ? -1.706 -32.562 -5.379 1 91.69 41 SER B C 1
ATOM 1507 O O . SER B 1 41 ? -1.672 -31.469 -5.926 1 91.69 41 SER B O 1
ATOM 1509 N N . TYR B 1 42 ? -2.711 -33.094 -4.664 1 93.44 42 TYR B N 1
ATOM 1510 C CA . TYR B 1 42 ? -3.9 -32.281 -4.414 1 93.44 42 TYR B CA 1
ATOM 1511 C C . TYR B 1 42 ? -4.223 -32.219 -2.924 1 93.44 42 TYR B C 1
ATOM 1513 O O . TYR B 1 42 ? -4.199 -33.25 -2.242 1 93.44 42 TYR B O 1
ATOM 1521 N N . ASP B 1 43 ? -4.355 -31.016 -2.449 1 95.44 43 ASP B N 1
ATOM 1522 C CA . ASP B 1 43 ? -4.785 -30.781 -1.075 1 95.44 43 ASP B CA 1
ATOM 1523 C C . ASP B 1 43 ? -6.148 -30.094 -1.038 1 95.44 43 ASP B C 1
ATOM 1525 O O . ASP B 1 43 ? -6.273 -28.922 -1.429 1 95.44 43 ASP B O 1
ATOM 1529 N N . ALA B 1 44 ? -7.219 -30.797 -0.448 1 95 44 ALA B N 1
ATOM 1530 C CA . ALA B 1 44 ? -8.594 -30.312 -0.49 1 95 44 ALA B CA 1
ATOM 1531 C C . ALA B 1 44 ? -8.953 -29.578 0.796 1 95 44 ALA B C 1
ATOM 1533 O O . ALA B 1 44 ? -10.117 -29.219 1.01 1 95 44 ALA B O 1
ATOM 1534 N N . ARG B 1 45 ? -8 -29.344 1.62 1 95 45 ARG B N 1
ATOM 1535 C CA . ARG B 1 45 ? -8.242 -28.609 2.852 1 95 45 ARG B CA 1
ATOM 1536 C C . ARG B 1 45 ? -8.352 -27.109 2.576 1 95 45 ARG B C 1
ATOM 1538 O O . ARG B 1 45 ? -7.961 -26.641 1.503 1 95 45 ARG B O 1
ATOM 1545 N N . PRO B 1 46 ? -8.906 -26.328 3.486 1 94 46 PRO B N 1
ATOM 1546 C CA . PRO B 1 46 ? -8.938 -24.859 3.34 1 94 46 PRO B CA 1
ATOM 1547 C C . PRO B 1 46 ? -7.543 -24.266 3.164 1 94 46 PRO B C 1
ATOM 1549 O O . PRO B 1 46 ? -6.586 -24.719 3.799 1 94 46 PRO B O 1
ATOM 1552 N N . LEU B 1 47 ? -7.48 -23.312 2.322 1 93.06 47 LEU B N 1
ATOM 1553 C CA . LEU B 1 47 ? -6.23 -22.641 1.978 1 93.06 47 LEU B CA 1
ATOM 1554 C C . LEU B 1 47 ? -5.492 -22.188 3.232 1 93.06 47 LEU B C 1
ATOM 1556 O O . LEU B 1 47 ? -4.27 -22.344 3.324 1 93.06 47 LEU B O 1
ATOM 1560 N N . ARG B 1 48 ? -6.141 -21.703 4.223 1 92.81 48 ARG B N 1
ATOM 1561 C CA . ARG B 1 48 ? -5.566 -21.141 5.441 1 92.81 48 ARG B CA 1
ATOM 1562 C C . ARG B 1 48 ? -4.82 -22.203 6.238 1 92.81 48 ARG B C 1
ATOM 1564 O O . ARG B 1 48 ? -3.943 -21.875 7.047 1 92.81 48 ARG B O 1
ATOM 1571 N N . GLU B 1 49 ? -5.156 -23.391 5.996 1 94.5 49 GLU B N 1
ATOM 1572 C CA . GLU B 1 49 ? -4.492 -24.516 6.66 1 94.5 49 GLU B CA 1
ATOM 1573 C C . GLU B 1 49 ? -3.418 -25.125 5.766 1 94.5 49 GLU B C 1
ATOM 1575 O O . GLU B 1 49 ? -2.273 -25.297 6.188 1 94.5 49 GLU B O 1
ATOM 1580 N N . ALA B 1 50 ? -3.729 -25.312 4.574 1 95.38 50 ALA B N 1
ATOM 1581 C CA . ALA B 1 50 ? -2.898 -26.109 3.666 1 95.38 50 ALA B CA 1
ATOM 1582 C C . ALA B 1 50 ? -1.654 -25.328 3.246 1 95.38 50 ALA B C 1
ATOM 1584 O O . ALA B 1 50 ? -0.548 -25.859 3.238 1 95.38 50 ALA B O 1
ATOM 1585 N N . LEU B 1 51 ? -1.834 -24.078 2.93 1 93.5 51 LEU B N 1
ATOM 1586 C CA . LEU B 1 51 ? -0.737 -23.328 2.326 1 93.5 51 LEU B CA 1
ATOM 1587 C C . LEU B 1 51 ? 0.382 -23.094 3.336 1 93.5 51 LEU B C 1
ATOM 1589 O O . LEU B 1 51 ? 1.547 -23.375 3.055 1 93.5 51 LEU B O 1
ATOM 1593 N N . PRO B 1 52 ? 0.064 -22.594 4.531 1 91.69 52 PRO B N 1
ATOM 1594 C CA . PRO B 1 52 ? 1.152 -22.406 5.496 1 91.69 52 PRO B CA 1
ATOM 1595 C C . PRO B 1 52 ? 1.911 -23.703 5.777 1 91.69 52 PRO B C 1
ATOM 1597 O O . PRO B 1 52 ? 3.139 -23.688 5.902 1 91.69 52 PRO B O 1
ATOM 1600 N N . GLU B 1 53 ? 1.24 -24.781 5.887 1 91.75 53 GLU B N 1
ATOM 1601 C CA . GLU B 1 53 ? 1.885 -26.062 6.129 1 91.75 53 GLU B CA 1
ATOM 1602 C C . GLU B 1 53 ? 2.764 -26.484 4.953 1 91.75 53 GLU B C 1
ATOM 1604 O O . GLU B 1 53 ? 3.871 -26.984 5.145 1 91.75 53 GLU B O 1
ATOM 1609 N N . ALA B 1 54 ? 2.225 -26.297 3.775 1 91.62 54 ALA B N 1
ATOM 1610 C CA . ALA B 1 54 ? 2.994 -26.625 2.576 1 91.62 54 ALA B CA 1
ATOM 1611 C C . ALA B 1 54 ? 4.273 -25.797 2.508 1 91.62 54 ALA B C 1
ATOM 1613 O O . ALA B 1 54 ? 5.348 -26.328 2.213 1 91.62 54 ALA B O 1
ATOM 1614 N N . LEU B 1 55 ? 4.191 -24.547 2.773 1 90.06 55 LEU B N 1
ATOM 1615 C CA . LEU B 1 55 ? 5.348 -23.656 2.723 1 90.06 55 LEU B CA 1
ATOM 1616 C C . LEU B 1 55 ? 6.367 -24.031 3.791 1 90.06 55 LEU B C 1
ATOM 1618 O O . LEU B 1 55 ? 7.574 -23.984 3.543 1 90.06 55 LEU B O 1
ATOM 1622 N N . ALA B 1 56 ? 5.93 -24.438 4.926 1 86.81 56 ALA B N 1
ATOM 1623 C CA . ALA B 1 56 ? 6.809 -24.812 6.031 1 86.81 56 ALA B CA 1
ATOM 1624 C C . ALA B 1 56 ? 7.551 -26.109 5.723 1 86.81 56 ALA B C 1
ATOM 1626 O O . ALA B 1 56 ? 8.617 -26.359 6.281 1 86.81 56 ALA B O 1
ATOM 1627 N N . SER B 1 57 ? 6.918 -26.781 4.891 1 84.25 57 SER B N 1
ATOM 1628 C CA . SER B 1 57 ? 7.461 -28.094 4.617 1 84.25 57 SER B CA 1
ATOM 1629 C C . SER B 1 57 ? 8.578 -28.031 3.582 1 84.25 57 SER B C 1
ATOM 1631 O O . SER B 1 57 ? 9.352 -28.984 3.434 1 84.25 57 SER B O 1
ATOM 1633 N N . VAL B 1 58 ? 8.594 -26.938 2.85 1 80.06 58 VAL B N 1
ATOM 1634 C CA . VAL B 1 58 ? 9.586 -26.828 1.785 1 80.06 58 VAL B CA 1
ATOM 1635 C C . VAL B 1 58 ? 10.859 -26.188 2.332 1 80.06 58 VAL B C 1
ATOM 1637 O O . VAL B 1 58 ? 10.805 -25.125 2.957 1 80.06 58 VAL B O 1
ATOM 1640 N N . SER B 1 59 ? 11.883 -26.906 2.686 1 70.94 59 SER B N 1
ATOM 1641 C CA . SER B 1 59 ? 13.156 -26.391 3.193 1 70.94 59 SER B CA 1
ATOM 1642 C C . SER B 1 59 ? 14.195 -26.297 2.082 1 70.94 59 SER B C 1
ATOM 1644 O O . SER B 1 59 ? 14.445 -27.281 1.375 1 70.94 59 SER B O 1
ATOM 1646 N N . GLY B 1 60 ? 14.727 -25.062 2.047 1 66.81 60 GLY B N 1
ATOM 1647 C CA . GLY B 1 60 ? 15.914 -24.922 1.218 1 66.81 60 GLY B CA 1
ATOM 1648 C C . GLY B 1 60 ? 15.594 -24.828 -0.263 1 66.81 60 GLY B C 1
ATOM 1649 O O . GLY B 1 60 ? 16.5 -24.734 -1.092 1 66.81 60 GLY B O 1
ATOM 1650 N N . GLU B 1 61 ? 14.336 -24.984 -0.633 1 75.31 61 GLU B N 1
ATOM 1651 C CA . GLU B 1 61 ? 14.008 -24.922 -2.055 1 75.31 61 GLU B CA 1
ATOM 1652 C C . GLU B 1 61 ? 13.195 -23.672 -2.371 1 75.31 61 GLU B C 1
ATOM 1654 O O . GLU B 1 61 ? 12.602 -23.062 -1.474 1 75.31 61 GLU B O 1
ATOM 1659 N N . SER B 1 62 ? 13.344 -23.344 -3.619 1 83.69 62 SER B N 1
ATOM 1660 C CA . SER B 1 62 ? 12.531 -22.219 -4.086 1 83.69 62 SER B CA 1
ATOM 1661 C C . SER B 1 62 ? 11.094 -22.641 -4.336 1 83.69 62 SER B C 1
ATOM 1663 O O . SER B 1 62 ? 10.844 -23.734 -4.84 1 83.69 62 SER B O 1
ATOM 1665 N N . VAL B 1 63 ? 10.219 -21.906 -3.826 1 87.25 63 VAL B N 1
ATOM 1666 C CA . VAL B 1 63 ? 8.797 -22.172 -3.994 1 87.25 63 VAL B CA 1
ATOM 1667 C C . VAL B 1 63 ? 8.141 -21.047 -4.785 1 87.25 63 VAL B C 1
ATOM 1669 O O . VAL B 1 63 ? 8.422 -19.875 -4.551 1 87.25 63 VAL B O 1
ATOM 1672 N N . PHE B 1 64 ? 7.375 -21.484 -5.68 1 90.06 64 PHE B N 1
ATOM 1673 C CA . PHE B 1 64 ? 6.578 -20.547 -6.469 1 90.06 64 PHE B CA 1
ATOM 1674 C C . PHE B 1 64 ? 5.09 -20.766 -6.211 1 90.06 64 PHE B C 1
ATOM 1676 O O . PHE B 1 64 ? 4.559 -21.844 -6.461 1 90.06 64 PHE B O 1
ATOM 1683 N N . VAL B 1 65 ? 4.473 -19.766 -5.672 1 91.31 65 VAL B N 1
ATOM 1684 C CA . VAL B 1 65 ? 3.051 -19.828 -5.359 1 91.31 65 VAL B CA 1
ATOM 1685 C C . VAL B 1 65 ? 2.256 -19.047 -6.414 1 91.31 65 VAL B C 1
ATOM 1687 O O . VAL B 1 65 ? 2.504 -17.875 -6.645 1 91.31 65 VAL B O 1
ATOM 1690 N N . VAL B 1 66 ? 1.271 -19.766 -7.004 1 91.75 66 VAL B N 1
ATOM 1691 C CA . VAL B 1 66 ? 0.446 -19.141 -8.031 1 91.75 66 VAL B CA 1
ATOM 1692 C C . VAL B 1 66 ? -1.025 -19.219 -7.633 1 91.75 66 VAL B C 1
ATOM 1694 O O . VAL B 1 66 ? -1.527 -20.281 -7.281 1 91.75 66 VAL B O 1
ATOM 1697 N N . ALA B 1 67 ? -1.677 -18.016 -7.637 1 91.88 67 ALA B N 1
ATOM 1698 C CA . ALA B 1 67 ? -3.111 -17.969 -7.367 1 91.88 67 ALA B CA 1
ATOM 1699 C C . ALA B 1 67 ? -3.854 -17.219 -8.461 1 91.88 67 ALA B C 1
ATOM 1701 O O . ALA B 1 67 ? -3.783 -15.984 -8.539 1 91.88 67 ALA B O 1
ATOM 1702 N N . CYS B 1 68 ? -4.641 -17.844 -9.32 1 78.94 68 CYS B N 1
ATOM 1703 C CA . CYS B 1 68 ? -5.23 -17.297 -10.531 1 78.94 68 CYS B CA 1
ATOM 1704 C C . CYS B 1 68 ? -6.617 -16.719 -10.258 1 78.94 68 CYS B C 1
ATOM 1706 O O . CYS B 1 68 ? -7.094 -15.859 -10.984 1 78.94 68 CYS B O 1
ATOM 1708 N N . HIS B 1 69 ? -7.398 -17.172 -9.422 1 74.5 69 HIS B N 1
ATOM 1709 C CA . HIS B 1 69 ? -8.75 -16.688 -9.188 1 74.5 69 HIS B CA 1
ATOM 1710 C C . HIS B 1 69 ? -8.984 -16.391 -7.711 1 74.5 69 HIS B C 1
ATOM 1712 O O . HIS B 1 69 ? -9.984 -16.828 -7.137 1 74.5 69 HIS B O 1
ATOM 1718 N N . ALA B 1 70 ? -8.094 -15.625 -7.289 1 78.31 70 ALA B N 1
ATOM 1719 C CA . ALA B 1 70 ? -8.289 -15.242 -5.895 1 78.31 70 ALA B CA 1
ATOM 1720 C C . ALA B 1 70 ? -8.914 -13.852 -5.789 1 78.31 70 ALA B C 1
ATOM 1722 O O . ALA B 1 70 ? -8.469 -12.914 -6.453 1 78.31 70 ALA B O 1
ATOM 1723 N N . CYS B 1 71 ? -10 -13.812 -5.078 1 83.06 71 CYS B N 1
ATOM 1724 C CA . CYS B 1 71 ? -10.5 -12.469 -4.789 1 83.06 71 CYS B CA 1
ATOM 1725 C C . CYS B 1 71 ? -9.477 -11.656 -4.012 1 83.06 71 CYS B C 1
ATOM 1727 O O . CYS B 1 71 ? -8.43 -12.18 -3.619 1 83.06 71 CYS B O 1
ATOM 1729 N N . GLN B 1 72 ? -9.656 -10.406 -3.895 1 86.06 72 GLN B N 1
ATOM 1730 C CA . GLN B 1 72 ? -8.711 -9.5 -3.246 1 86.06 72 GLN B CA 1
ATOM 1731 C C . GLN B 1 72 ? -8.359 -9.984 -1.843 1 86.06 72 GLN B C 1
ATOM 1733 O O . GLN B 1 72 ? -7.191 -9.984 -1.453 1 86.06 72 GLN B O 1
ATOM 1738 N N . HIS B 1 73 ? -9.367 -10.43 -1.114 1 86 73 HIS B N 1
ATOM 1739 C CA . HIS B 1 73 ? -9.133 -10.859 0.258 1 86 73 HIS B CA 1
ATOM 1740 C C . HIS B 1 73 ? -8.258 -12.109 0.3 1 86 73 HIS B C 1
ATOM 1742 O O . HIS B 1 73 ? -7.309 -12.18 1.083 1 86 73 HIS B O 1
ATOM 1748 N N . LEU B 1 74 ? -8.602 -13.031 -0.535 1 90.06 74 LEU B N 1
ATOM 1749 C CA . LEU B 1 74 ? -7.836 -14.273 -0.544 1 90.06 74 LEU B CA 1
ATOM 1750 C C . LEU B 1 74 ? -6.414 -14.031 -1.045 1 90.06 74 LEU B C 1
ATOM 1752 O O . LEU B 1 74 ? -5.461 -14.594 -0.513 1 90.06 74 LEU B O 1
ATOM 1756 N N . ALA B 1 75 ? -6.246 -13.227 -2.064 1 93.25 75 ALA B N 1
ATOM 1757 C CA . ALA B 1 75 ? -4.918 -12.867 -2.559 1 93.25 75 ALA B CA 1
ATOM 1758 C C . ALA B 1 75 ? -4.062 -12.273 -1.445 1 93.25 75 ALA B C 1
ATOM 1760 O O . ALA B 1 75 ? -2.887 -12.617 -1.307 1 93.25 75 ALA B O 1
ATOM 1761 N N . ARG B 1 76 ? -4.699 -11.461 -0.717 1 93 76 ARG B N 1
ATOM 1762 C CA . ARG B 1 76 ? -3.994 -10.828 0.396 1 93 76 ARG B CA 1
ATOM 1763 C C . ARG B 1 76 ? -3.51 -11.875 1.396 1 93 76 ARG B C 1
ATOM 1765 O O . ARG B 1 76 ? -2.371 -11.812 1.866 1 93 76 ARG B O 1
ATOM 1772 N N . GLU B 1 77 ? -4.324 -12.773 1.708 1 92.44 77 GLU B N 1
ATOM 1773 C CA . GLU B 1 77 ? -3.949 -13.828 2.645 1 92.44 77 GLU B CA 1
ATOM 1774 C C . GLU B 1 77 ? -2.793 -14.664 2.1 1 92.44 77 GLU B C 1
ATOM 1776 O O . GLU B 1 77 ? -1.855 -14.992 2.832 1 92.44 77 GLU B O 1
ATOM 1781 N N . ILE B 1 78 ? -2.898 -14.992 0.91 1 93.62 78 ILE B N 1
ATOM 1782 C CA . ILE B 1 78 ? -1.858 -15.781 0.265 1 93.62 78 ILE B CA 1
ATOM 1783 C C . ILE B 1 78 ? -0.529 -15.039 0.316 1 93.62 78 ILE B C 1
ATOM 1785 O O . ILE B 1 78 ? 0.501 -15.609 0.677 1 93.62 78 ILE B O 1
ATOM 1789 N N . ILE B 1 79 ? -0.556 -13.805 -0.013 1 93.88 79 ILE B N 1
ATOM 1790 C CA . ILE B 1 79 ? 0.648 -12.977 0.025 1 93.88 79 ILE B CA 1
ATOM 1791 C C . ILE B 1 79 ? 1.209 -12.953 1.445 1 93.88 79 ILE B C 1
ATOM 1793 O O . ILE B 1 79 ? 2.412 -13.133 1.648 1 93.88 79 ILE B O 1
ATOM 1797 N N . ASP B 1 80 ? 0.343 -12.766 2.363 1 93.25 80 ASP B N 1
ATOM 1798 C CA . ASP B 1 80 ? 0.778 -12.688 3.754 1 93.25 80 ASP B CA 1
ATOM 1799 C C . ASP B 1 80 ? 1.427 -14 4.203 1 93.25 80 ASP B C 1
ATOM 1801 O O . ASP B 1 80 ? 2.438 -13.984 4.906 1 93.25 80 ASP B O 1
ATOM 1805 N N . PHE B 1 81 ? 0.884 -15.094 3.789 1 92.12 81 PHE B N 1
ATOM 1806 C CA . PHE B 1 81 ? 1.482 -16.391 4.113 1 92.12 81 PHE B CA 1
ATOM 1807 C C . PHE B 1 81 ? 2.871 -16.5 3.496 1 92.12 81 PHE B C 1
ATOM 1809 O O . PHE B 1 81 ? 3.803 -16.984 4.145 1 92.12 81 PHE B O 1
ATOM 1816 N N . CYS B 1 82 ? 2.982 -16.094 2.277 1 91.38 82 CYS B N 1
ATOM 1817 C CA . CYS B 1 82 ? 4.258 -16.156 1.576 1 91.38 82 CYS B CA 1
ATOM 1818 C C . CYS B 1 82 ? 5.309 -15.297 2.266 1 91.38 82 CYS B C 1
ATOM 1820 O O . CYS B 1 82 ? 6.453 -15.719 2.438 1 91.38 82 CYS B O 1
ATOM 1822 N N . LEU B 1 83 ? 4.887 -14.117 2.688 1 89.62 83 LEU B N 1
ATOM 1823 C CA . LEU B 1 83 ? 5.816 -13.164 3.291 1 89.62 83 LEU B CA 1
ATOM 1824 C C . LEU B 1 83 ? 6.223 -13.617 4.691 1 89.62 83 LEU B C 1
ATOM 1826 O O . LEU B 1 83 ? 7.348 -13.367 5.125 1 89.62 83 LEU B O 1
ATOM 1830 N N . ASN B 1 84 ? 5.305 -14.18 5.34 1 85.06 84 ASN B N 1
ATOM 1831 C CA . ASN B 1 84 ? 5.598 -14.648 6.688 1 85.06 84 ASN B CA 1
ATOM 1832 C C . ASN B 1 84 ? 6.562 -15.836 6.672 1 85.06 84 ASN B C 1
ATOM 1834 O O . ASN B 1 84 ? 7.34 -16.016 7.613 1 85.06 84 ASN B O 1
ATOM 1838 N N . GLU B 1 85 ? 6.16 -16.844 5.887 1 71.56 85 GLU B N 1
ATOM 1839 C CA . GLU B 1 85 ? 7.012 -18.031 5.746 1 71.56 85 GLU B CA 1
ATOM 1840 C C . GLU B 1 85 ? 8.312 -17.688 5.031 1 71.56 85 GLU B C 1
ATOM 1842 O O . GLU B 1 85 ? 8.328 -16.859 4.117 1 71.56 85 GLU B O 1
ATOM 1847 N N . LEU B 1 86 ? 9.438 -16.984 5.082 1 62.75 86 LEU B N 1
ATOM 1848 C CA . LEU B 1 86 ? 10.773 -16.578 4.668 1 62.75 86 LEU B CA 1
ATOM 1849 C C . LEU B 1 86 ? 10.812 -16.281 3.174 1 62.75 86 LEU B C 1
ATOM 1851 O O . LEU B 1 86 ? 10.891 -17.203 2.355 1 62.75 86 LEU B O 1
ATOM 1855 N N . LEU B 1 87 ? 10.492 -15.016 2.762 1 60.06 87 LEU B N 1
ATOM 1856 C CA . LEU B 1 87 ? 10.562 -14.5 1.401 1 60.06 87 LEU B CA 1
ATOM 1857 C C . LEU B 1 87 ? 11.891 -14.852 0.747 1 60.06 87 LEU B C 1
ATOM 1859 O O . LEU B 1 87 ? 12 -14.867 -0.481 1 60.06 87 LEU B O 1
ATOM 1863 N N . SER B 1 88 ? 12.719 -15.414 1.529 1 68.62 88 SER B N 1
ATOM 1864 C CA . SER B 1 88 ? 14.008 -15.625 0.876 1 68.62 88 SER B CA 1
ATOM 1865 C C . SER B 1 88 ? 13.906 -16.703 -0.202 1 68.62 88 SER B C 1
ATOM 1867 O O . SER B 1 88 ? 14.656 -16.672 -1.183 1 68.62 88 SER B O 1
ATOM 1869 N N . THR B 1 89 ? 12.852 -17.422 -0.061 1 77.31 89 THR B N 1
ATOM 1870 C CA . THR B 1 89 ? 12.836 -18.5 -1.039 1 77.31 89 THR B CA 1
ATOM 1871 C C . THR B 1 89 ? 11.477 -18.594 -1.724 1 77.31 89 THR B C 1
ATOM 1873 O O . THR B 1 89 ? 11.258 -19.484 -2.553 1 77.31 89 THR B O 1
ATOM 1876 N N . VAL B 1 90 ? 10.664 -17.688 -1.438 1 86.62 90 VAL B N 1
ATOM 1877 C CA . VAL B 1 90 ? 9.32 -17.812 -1.988 1 86.62 90 VAL B CA 1
ATOM 1878 C C . VAL B 1 90 ? 9.062 -16.672 -2.979 1 86.62 90 VAL B C 1
ATOM 1880 O O . VAL B 1 90 ? 9.383 -15.516 -2.699 1 86.62 90 VAL B O 1
ATOM 1883 N N . THR B 1 91 ? 8.625 -17.062 -4.152 1 90.25 91 THR B N 1
ATOM 1884 C CA . THR B 1 91 ? 8.07 -16.156 -5.156 1 90.25 91 THR B CA 1
ATOM 1885 C C . THR B 1 91 ? 6.582 -16.406 -5.352 1 90.25 91 THR B C 1
ATOM 1887 O O . THR B 1 91 ? 6.125 -17.562 -5.293 1 90.25 91 THR B O 1
ATOM 1890 N N . PHE B 1 92 ? 5.859 -15.234 -5.496 1 93.25 92 PHE B N 1
ATOM 1891 C CA . PHE B 1 92 ? 4.43 -15.461 -5.684 1 93.25 92 PHE B CA 1
ATOM 1892 C C . PHE B 1 92 ? 3.904 -14.648 -6.863 1 93.25 92 PHE B C 1
ATOM 1894 O O . PHE B 1 92 ? 4.496 -13.641 -7.242 1 93.25 92 PHE B O 1
ATOM 1901 N N . ALA B 1 93 ? 2.844 -15.211 -7.469 1 93.81 93 ALA B N 1
ATOM 1902 C CA . ALA B 1 93 ? 2.025 -14.562 -8.492 1 93.81 93 ALA B CA 1
ATOM 1903 C C . ALA B 1 93 ? 0.539 -14.711 -8.18 1 93.81 93 ALA B C 1
ATOM 1905 O O . ALA B 1 93 ? 0.016 -15.828 -8.156 1 93.81 93 ALA B O 1
ATOM 1906 N N . VAL B 1 94 ? -0.086 -13.539 -7.93 1 94.69 94 VAL B N 1
ATOM 1907 C CA . VAL B 1 94 ? -1.504 -13.594 -7.59 1 94.69 94 VAL B CA 1
ATOM 1908 C C . VAL B 1 94 ? -2.299 -12.703 -8.539 1 94.69 94 VAL B C 1
ATOM 1910 O O . VAL B 1 94 ? -1.774 -11.711 -9.055 1 94.69 94 VAL B O 1
ATOM 1913 N N . CYS B 1 95 ? -3.533 -13.125 -8.75 1 92.25 95 CYS B N 1
ATOM 1914 C CA . CYS B 1 95 ? -4.465 -12.359 -9.562 1 92.25 95 CYS B CA 1
ATOM 1915 C C . CYS B 1 95 ? -5.676 -11.922 -8.75 1 92.25 95 CYS B C 1
ATOM 1917 O O . CYS B 1 95 ? -6.719 -12.586 -8.781 1 92.25 95 CYS B O 1
ATOM 1919 N N . PRO B 1 96 ? -5.531 -10.758 -8.109 1 89.56 96 PRO B N 1
ATOM 1920 C CA . PRO B 1 96 ? -6.707 -10.289 -7.375 1 89.56 96 PRO B CA 1
ATOM 1921 C C . PRO B 1 96 ? -7.82 -9.797 -8.297 1 89.56 96 PRO B C 1
ATOM 1923 O O . PRO B 1 96 ? -7.621 -8.844 -9.062 1 89.56 96 PRO B O 1
ATOM 1926 N N . CYS B 1 97 ? -9.047 -10.445 -8.258 1 83.25 97 CYS B N 1
ATOM 1927 C CA . CYS B 1 97 ? -10.047 -10.188 -9.281 1 83.25 97 CYS B CA 1
ATOM 1928 C C . CYS B 1 97 ? -11.172 -9.312 -8.742 1 83.25 97 CYS B C 1
ATOM 1930 O O . CYS B 1 97 ? -11.742 -8.508 -9.477 1 83.25 97 CYS B O 1
ATOM 1932 N N . CYS B 1 98 ? -11.625 -9.523 -7.617 1 87.44 98 CYS B N 1
ATOM 1933 C CA . CYS B 1 98 ? -12.711 -8.734 -7.051 1 87.44 98 CYS B CA 1
ATOM 1934 C C . CYS B 1 98 ? -12.195 -7.762 -6 1 87.44 98 CYS B C 1
ATOM 1936 O O . CYS B 1 98 ? -12.023 -8.133 -4.836 1 87.44 98 CYS B O 1
ATOM 1938 N N . PRO B 1 99 ? -12.008 -6.527 -6.488 1 88.12 99 PRO B N 1
ATOM 1939 C CA . PRO B 1 99 ? -11.492 -5.559 -5.52 1 88.12 99 PRO B CA 1
ATOM 1940 C C . PRO B 1 99 ? -12.492 -5.23 -4.418 1 88.12 99 PRO B C 1
ATOM 1942 O O . PRO B 1 99 ? -13.688 -5.094 -4.691 1 88.12 99 PRO B O 1
ATOM 1945 N N . LYS B 1 100 ? -12.031 -5.219 -3.221 1 86.38 100 LYS B N 1
ATOM 1946 C CA . LYS B 1 100 ? -12.844 -4.84 -2.066 1 86.38 100 LYS B CA 1
ATOM 1947 C C . LYS B 1 100 ? -12.141 -3.773 -1.23 1 86.38 100 LYS B C 1
ATOM 1949 O O . LYS B 1 100 ? -10.984 -3.939 -0.848 1 86.38 100 LYS B O 1
ATOM 1954 N N . ASP B 1 101 ? -12.758 -2.707 -1.04 1 91.12 101 ASP B N 1
ATOM 1955 C CA . ASP B 1 101 ? -12.328 -1.59 -0.205 1 91.12 101 ASP B CA 1
ATOM 1956 C C . ASP B 1 101 ? -13.352 -1.29 0.885 1 91.12 101 ASP B C 1
ATOM 1958 O O . ASP B 1 101 ? -14.195 -0.402 0.727 1 91.12 101 ASP B O 1
ATOM 1962 N N . SER B 1 102 ? -13.227 -2.039 1.937 1 85.94 102 SER B N 1
ATOM 1963 C CA . SER B 1 102 ? -14.273 -2.008 2.959 1 85.94 102 SER B CA 1
ATOM 1964 C C . SER B 1 102 ? -14.414 -0.615 3.561 1 85.94 102 SER B C 1
ATOM 1966 O O . SER B 1 102 ? -15.523 -0.17 3.852 1 85.94 102 SER B O 1
ATOM 1968 N N . ALA B 1 103 ? -13.367 0.115 3.795 1 89.19 103 ALA B N 1
ATOM 1969 C CA . ALA B 1 103 ? -13.406 1.442 4.402 1 89.19 103 ALA B CA 1
ATOM 1970 C C . ALA B 1 103 ? -13.75 2.512 3.371 1 89.19 103 ALA B C 1
ATOM 1972 O O . ALA B 1 103 ? -14.133 3.627 3.727 1 89.19 103 ALA B O 1
ATOM 1973 N N . GLY B 1 104 ? -13.531 2.221 2.119 1 93.56 104 GLY B N 1
ATOM 1974 C CA . GLY B 1 104 ? -13.953 3.078 1.023 1 93.56 104 GLY B CA 1
ATOM 1975 C C . GLY B 1 104 ? -12.945 4.16 0.689 1 93.56 104 GLY B C 1
ATOM 1976 O O . GLY B 1 104 ? -13.125 4.902 -0.279 1 93.56 104 GLY B O 1
ATOM 1977 N N . GLY B 1 105 ? -11.875 4.246 1.444 1 95.06 105 GLY B N 1
ATOM 1978 C CA . GLY B 1 105 ? -10.898 5.309 1.246 1 95.06 105 GLY B CA 1
ATOM 1979 C C . GLY B 1 105 ? -10.18 5.215 -0.086 1 95.06 105 GLY B C 1
ATOM 1980 O O . GLY B 1 105 ? -9.977 6.227 -0.759 1 95.06 105 GLY B O 1
ATOM 1981 N N . ILE B 1 106 ? -9.789 4.09 -0.502 1 96.5 106 ILE B N 1
ATOM 1982 C CA . ILE B 1 106 ? -9.055 3.893 -1.745 1 96.5 106 ILE B CA 1
ATOM 1983 C C . ILE B 1 106 ? -9.977 4.117 -2.938 1 96.5 106 ILE B C 1
ATOM 1985 O O . ILE B 1 106 ? -9.578 4.719 -3.938 1 96.5 106 ILE B O 1
ATOM 1989 N N . GLN B 1 107 ? -11.211 3.645 -2.797 1 96.5 107 GLN B N 1
ATOM 1990 C CA . GLN B 1 107 ? -12.188 3.867 -3.859 1 96.5 107 GLN B CA 1
ATOM 1991 C C . GLN B 1 107 ? -12.43 5.359 -4.074 1 96.5 107 GLN B C 1
ATOM 1993 O O . GLN B 1 107 ? -12.461 5.828 -5.215 1 96.5 107 GLN B O 1
ATOM 1998 N N . ALA B 1 108 ? -12.617 6.027 -3.014 1 97.12 108 ALA B N 1
ATOM 1999 C CA . ALA B 1 108 ? -12.828 7.469 -3.096 1 97.12 108 ALA B CA 1
ATOM 2000 C C . ALA B 1 108 ? -11.617 8.172 -3.713 1 97.12 108 ALA B C 1
ATOM 2002 O O . ALA B 1 108 ? -11.773 9.055 -4.559 1 97.12 108 ALA B O 1
ATOM 2003 N N . ALA B 1 109 ? -10.477 7.766 -3.311 1 97.5 109 ALA B N 1
ATOM 2004 C CA . ALA B 1 109 ? -9.25 8.336 -3.867 1 97.5 109 ALA B CA 1
ATOM 2005 C C . ALA B 1 109 ? -9.148 8.055 -5.363 1 97.5 109 ALA B C 1
ATOM 2007 O O . ALA B 1 109 ? -8.805 8.945 -6.145 1 97.5 109 ALA B O 1
ATOM 2008 N N . ALA B 1 110 ? -9.414 6.848 -5.734 1 97.12 110 ALA B N 1
ATOM 2009 C CA . ALA B 1 110 ? -9.383 6.453 -7.141 1 97.12 110 ALA B CA 1
ATOM 2010 C C . ALA B 1 110 ? -10.289 7.344 -7.984 1 97.12 110 ALA B C 1
ATOM 2012 O O . ALA B 1 110 ? -9.883 7.84 -9.031 1 97.12 110 ALA B O 1
ATOM 2013 N N . SER B 1 111 ? -11.477 7.543 -7.531 1 97 111 SER B N 1
ATOM 2014 C CA . SER B 1 111 ? -12.445 8.391 -8.227 1 97 111 SER B CA 1
ATOM 2015 C C . SER B 1 111 ? -11.93 9.82 -8.359 1 97 111 SER B C 1
ATOM 2017 O O . SER B 1 111 ? -12 10.406 -9.438 1 97 111 SER B O 1
ATOM 2019 N N . SER B 1 112 ? -11.414 10.336 -7.336 1 95.94 112 SER B N 1
ATOM 2020 C CA . SER B 1 112 ? -10.922 11.711 -7.305 1 95.94 112 SER B CA 1
ATOM 2021 C C . SER B 1 112 ? -9.727 11.883 -8.234 1 95.94 112 SER B C 1
ATOM 2023 O O . SER B 1 112 ? -9.57 12.938 -8.859 1 95.94 112 SER B O 1
ATOM 2025 N N . LEU B 1 113 ? -8.914 10.844 -8.352 1 95.31 113 LEU B N 1
ATOM 2026 C CA . LEU B 1 113 ? -7.668 10.93 -9.109 1 95.31 113 LEU B CA 1
ATOM 2027 C C . LEU B 1 113 ? -7.883 10.484 -10.555 1 95.31 113 LEU B C 1
ATOM 2029 O O . LEU B 1 113 ? -6.961 10.555 -11.367 1 95.31 113 LEU B O 1
ATOM 2033 N N . GLY B 1 114 ? -9.062 9.945 -10.82 1 95.75 114 GLY B N 1
ATOM 2034 C CA . GLY B 1 114 ? -9.367 9.469 -12.164 1 95.75 114 GLY B CA 1
ATOM 2035 C C . GLY B 1 114 ? -8.727 8.133 -12.477 1 95.75 114 GLY B C 1
ATOM 2036 O O . GLY B 1 114 ? -8.32 7.883 -13.609 1 95.75 114 GLY B O 1
ATOM 2037 N N . VAL B 1 115 ? -8.594 7.348 -11.516 1 97.12 115 VAL B N 1
ATOM 2038 C CA . VAL B 1 115 ? -7.988 6.031 -11.688 1 97.12 115 VAL B CA 1
ATOM 2039 C C . VAL B 1 115 ? -9.062 4.953 -11.594 1 97.12 115 VAL B C 1
ATOM 2041 O O . VAL B 1 115 ? -9.953 5.016 -10.742 1 97.12 115 VAL B O 1
ATOM 2044 N N . ASP B 1 116 ? -8.953 3.965 -12.477 1 95.69 116 ASP B N 1
ATOM 2045 C CA . ASP B 1 116 ? -9.828 2.803 -12.398 1 95.69 116 ASP B CA 1
ATOM 2046 C C . ASP B 1 116 ? -9.734 2.131 -11.031 1 95.69 116 ASP B C 1
ATOM 2048 O O . ASP B 1 116 ? -8.633 1.969 -10.492 1 95.69 116 ASP B O 1
ATOM 2052 N N . PHE B 1 117 ? -10.891 1.733 -10.508 1 95.81 117 PHE B N 1
ATOM 2053 C CA . PHE B 1 117 ? -10.938 1.189 -9.156 1 95.81 117 PHE B CA 1
ATOM 2054 C C . PHE B 1 117 ? -10.086 -0.069 -9.047 1 95.81 117 PHE B C 1
ATOM 2056 O O . PHE B 1 117 ? -9.32 -0.226 -8.094 1 95.81 117 PHE B O 1
ATOM 2063 N N . GLY B 1 118 ? -10.188 -0.937 -9.969 1 93.88 118 GLY B N 1
ATOM 2064 C CA . GLY B 1 118 ? -9.375 -2.141 -9.938 1 93.88 118 GLY B CA 1
ATOM 2065 C C . GLY B 1 118 ? -7.887 -1.853 -9.969 1 93.88 118 GLY B C 1
ATOM 2066 O O . GLY B 1 118 ? -7.117 -2.471 -9.227 1 93.88 118 GLY B O 1
ATOM 2067 N N . ALA B 1 119 ? -7.527 -0.947 -10.812 1 95.56 119 ALA B N 1
ATOM 2068 C CA . ALA B 1 119 ? -6.125 -0.542 -10.883 1 95.56 119 ALA B CA 1
ATOM 2069 C C . ALA B 1 119 ? -5.664 0.083 -9.57 1 95.56 119 ALA B C 1
ATOM 2071 O O . ALA B 1 119 ? -4.543 -0.163 -9.117 1 95.56 119 ALA B O 1
ATOM 2072 N N . ALA B 1 120 ? -6.508 0.875 -8.992 1 97.69 120 ALA B N 1
ATOM 2073 C CA . ALA B 1 120 ? -6.184 1.516 -7.723 1 97.69 120 ALA B CA 1
ATOM 2074 C C . ALA B 1 120 ? -5.949 0.477 -6.629 1 97.69 120 ALA B C 1
ATOM 2076 O O . ALA B 1 120 ? -4.98 0.57 -5.875 1 97.69 120 ALA B O 1
ATOM 2077 N N . MET B 1 121 ? -6.801 -0.45 -6.578 1 96.31 121 MET B N 1
ATOM 2078 C CA . MET B 1 121 ? -6.676 -1.5 -5.574 1 96.31 121 MET B CA 1
ATOM 2079 C C . MET B 1 121 ? -5.418 -2.33 -5.805 1 96.31 121 MET B C 1
ATOM 2081 O O . MET B 1 121 ? -4.766 -2.762 -4.852 1 96.31 121 MET B O 1
ATOM 2085 N N . PHE B 1 122 ? -5.121 -2.533 -7.039 1 95.94 122 PHE B N 1
ATOM 2086 C CA . PHE B 1 122 ? -3.914 -3.266 -7.398 1 95.94 122 PHE B CA 1
ATOM 2087 C C . PHE B 1 122 ? -2.668 -2.52 -6.934 1 95.94 122 PHE B C 1
ATOM 2089 O O . PHE B 1 122 ? -1.797 -3.102 -6.285 1 95.94 122 PHE B O 1
ATOM 2096 N N . LEU B 1 123 ? -2.625 -1.264 -7.223 1 97.5 123 LEU B N 1
ATOM 2097 C CA . LEU B 1 123 ? -1.495 -0.427 -6.828 1 97.5 123 LEU B CA 1
ATOM 2098 C C . LEU B 1 123 ? -1.391 -0.332 -5.312 1 97.5 123 LEU B C 1
ATOM 2100 O O . LEU B 1 123 ? -0.289 -0.347 -4.758 1 97.5 123 LEU B O 1
ATOM 2104 N N . ALA B 1 124 ? -2.518 -0.219 -4.645 1 97.56 124 ALA B N 1
ATOM 2105 C CA . ALA B 1 124 ? -2.533 -0.198 -3.182 1 97.56 124 ALA B CA 1
ATOM 2106 C C . ALA B 1 124 ? -1.945 -1.484 -2.609 1 97.56 124 ALA B C 1
ATOM 2108 O O . ALA B 1 124 ? -1.179 -1.447 -1.644 1 97.56 124 ALA B O 1
ATOM 2109 N N . GLU B 1 125 ? -2.309 -2.535 -3.215 1 96.38 125 GLU B N 1
ATOM 2110 C CA . GLU B 1 125 ? -1.779 -3.811 -2.742 1 96.38 125 GLU B CA 1
ATOM 2111 C C . GLU B 1 125 ? -0.273 -3.9 -2.967 1 96.38 125 GLU B C 1
ATOM 2113 O O . GLU B 1 125 ? 0.456 -4.426 -2.123 1 96.38 125 GLU B O 1
ATOM 2118 N N . MET B 1 126 ? 0.21 -3.449 -4.105 1 96.81 126 MET B N 1
ATOM 2119 C CA . MET B 1 126 ? 1.65 -3.379 -4.332 1 96.81 126 MET B CA 1
ATOM 2120 C C . MET B 1 126 ? 2.336 -2.562 -3.242 1 96.81 126 MET B C 1
ATOM 2122 O O . MET B 1 126 ? 3.365 -2.977 -2.705 1 96.81 126 MET B O 1
ATOM 2126 N N . GLY B 1 127 ? 1.737 -1.433 -2.934 1 96.12 127 GLY B N 1
ATOM 2127 C CA . GLY B 1 127 ? 2.281 -0.597 -1.876 1 96.12 127 GLY B CA 1
ATOM 2128 C C . GLY B 1 127 ? 2.326 -1.293 -0.529 1 96.12 127 GLY B C 1
ATOM 2129 O O . GLY B 1 127 ? 3.295 -1.146 0.219 1 96.12 127 GLY B O 1
ATOM 2130 N N . ARG B 1 128 ? 1.36 -2.029 -0.219 1 95.38 128 ARG B N 1
ATOM 2131 C CA . ARG B 1 128 ? 1.233 -2.705 1.067 1 95.38 128 ARG B CA 1
ATOM 2132 C C . ARG B 1 128 ? 2.416 -3.635 1.317 1 95.38 128 ARG B C 1
ATOM 2134 O O . ARG B 1 128 ? 2.887 -3.76 2.449 1 95.38 128 ARG B O 1
ATOM 2141 N N . VAL B 1 129 ? 2.92 -4.203 0.253 1 94.31 129 VAL B N 1
ATOM 2142 C CA . VAL B 1 129 ? 3.875 -5.281 0.485 1 94.31 129 VAL B CA 1
ATOM 2143 C C . VAL B 1 129 ? 5.254 -4.867 -0.024 1 94.31 129 VAL B C 1
ATOM 2145 O O . VAL B 1 129 ? 6.227 -5.609 0.132 1 94.31 129 VAL B O 1
ATOM 2148 N N . SER B 1 130 ? 5.418 -3.662 -0.543 1 93.06 130 SER B N 1
ATOM 2149 C CA . SER B 1 130 ? 6.633 -3.234 -1.23 1 93.06 130 SER B CA 1
ATOM 2150 C C . SER B 1 130 ? 7.805 -3.119 -0.262 1 93.06 130 SER B C 1
ATOM 2152 O O . SER B 1 130 ? 8.969 -3.15 -0.678 1 93.06 130 SER B O 1
ATOM 2154 N N . ASP B 1 131 ? 7.539 -2.984 1.005 1 89.44 131 ASP B N 1
ATOM 2155 C CA . ASP B 1 131 ? 8.617 -2.908 1.983 1 89.44 131 ASP B CA 1
ATOM 2156 C C . ASP B 1 131 ? 9.18 -4.293 2.293 1 89.44 131 ASP B C 1
ATOM 2158 O O . ASP B 1 131 ? 10.258 -4.418 2.877 1 89.44 131 ASP B O 1
ATOM 2162 N N . GLN B 1 132 ? 8.445 -5.273 1.878 1 90.12 132 GLN B N 1
ATOM 2163 C CA . GLN B 1 132 ? 8.805 -6.617 2.318 1 90.12 132 GLN B CA 1
ATOM 2164 C C . GLN B 1 132 ? 9.352 -7.449 1.16 1 90.12 132 GLN B C 1
ATOM 2166 O O . GLN B 1 132 ? 10.016 -8.461 1.375 1 90.12 132 GLN B O 1
ATOM 2171 N N . CYS B 1 133 ? 9.047 -7.016 -0.04 1 91.25 133 CYS B N 1
ATOM 2172 C CA . CYS B 1 133 ? 9.484 -7.754 -1.22 1 91.25 133 CYS B CA 1
ATOM 2173 C C . CYS B 1 133 ? 9.523 -6.852 -2.447 1 91.25 133 CYS B C 1
ATOM 2175 O O . CYS B 1 133 ? 9.039 -5.719 -2.402 1 91.25 133 CYS B O 1
ATOM 2177 N N . GLU B 1 134 ? 10.188 -7.375 -3.432 1 92.31 134 GLU B N 1
ATOM 2178 C CA . GLU B 1 134 ? 10.109 -6.719 -4.734 1 92.31 134 GLU B CA 1
ATOM 2179 C C . GLU B 1 134 ? 8.797 -7.055 -5.441 1 92.31 134 GLU B C 1
ATOM 2181 O O . GLU B 1 134 ? 8.414 -8.227 -5.535 1 92.31 134 GLU B O 1
ATOM 2186 N N . VAL B 1 135 ? 8.125 -5.988 -5.961 1 95.06 135 VAL B N 1
ATOM 2187 C CA . VAL B 1 135 ? 6.816 -6.215 -6.57 1 95.06 135 VAL B CA 1
ATOM 2188 C C . VAL B 1 135 ? 6.852 -5.801 -8.039 1 95.06 135 VAL B C 1
ATOM 2190 O O . VAL B 1 135 ? 7.5 -4.816 -8.398 1 95.06 135 VAL B O 1
ATOM 2193 N N . HIS B 1 136 ? 6.066 -6.625 -8.852 1 95.06 136 HIS B N 1
ATOM 2194 C CA . HIS B 1 136 ? 5.93 -6.355 -10.281 1 95.06 136 HIS B CA 1
ATOM 2195 C C . HIS B 1 136 ? 4.504 -6.605 -10.758 1 95.06 136 HIS B C 1
ATOM 2197 O O . HIS B 1 136 ? 3.793 -7.438 -10.188 1 95.06 136 HIS B O 1
ATOM 2203 N N . HIS B 1 137 ? 4.211 -5.836 -11.727 1 96.69 137 HIS B N 1
ATOM 2204 C CA . HIS B 1 137 ? 2.947 -6.035 -12.43 1 96.69 137 HIS B CA 1
ATOM 2205 C C . HIS B 1 137 ? 3.154 -6.793 -13.734 1 96.69 137 HIS B C 1
ATOM 2207 O O . HIS B 1 137 ? 4.102 -6.512 -14.477 1 96.69 137 HIS B O 1
ATOM 2213 N N . ARG B 1 138 ? 2.281 -7.77 -13.914 1 92 138 ARG B N 1
ATOM 2214 C CA . ARG B 1 138 ? 2.119 -8.43 -15.203 1 92 138 ARG B CA 1
ATOM 2215 C C . ARG B 1 138 ? 0.645 -8.539 -15.578 1 92 138 ARG B C 1
ATOM 2217 O O . ARG B 1 138 ? -0.233 -8.281 -14.758 1 92 138 ARG B O 1
ATOM 2224 N N . SER B 1 139 ? 0.428 -8.695 -16.828 1 91.25 139 SER B N 1
ATOM 2225 C CA . SER B 1 139 ? -0.945 -8.922 -17.266 1 91.25 139 SER B CA 1
ATOM 2226 C C . SER B 1 139 ? -0.999 -9.922 -18.422 1 91.25 139 SER B C 1
ATOM 2228 O O . SER B 1 139 ? 0.01 -10.164 -19.094 1 91.25 139 SER B O 1
ATOM 2230 N N . PHE B 1 140 ? -2.051 -10.555 -18.531 1 85.75 140 PHE B N 1
ATOM 2231 C CA . PHE B 1 140 ? -2.287 -11.352 -19.719 1 85.75 140 PHE B CA 1
ATOM 2232 C C . PHE B 1 140 ? -3.379 -10.727 -20.578 1 85.75 140 PHE B C 1
ATOM 2234 O O . PHE B 1 140 ? -3.912 -9.664 -20.25 1 85.75 140 PHE B O 1
ATOM 2241 N N . ASP B 1 141 ? -3.592 -11.359 -21.719 1 85.69 141 ASP B N 1
ATOM 2242 C CA . ASP B 1 141 ? -4.527 -10.82 -22.703 1 85.69 141 ASP B CA 1
ATOM 2243 C C . ASP B 1 141 ? -5.918 -10.641 -22.094 1 85.69 141 ASP B C 1
ATOM 2245 O O . ASP B 1 141 ? -6.488 -11.578 -21.547 1 85.69 141 ASP B O 1
ATOM 2249 N N . ALA B 1 142 ? -6.414 -9.414 -22.234 1 84.62 142 ALA B N 1
ATOM 2250 C CA . ALA B 1 142 ? -7.707 -9.062 -2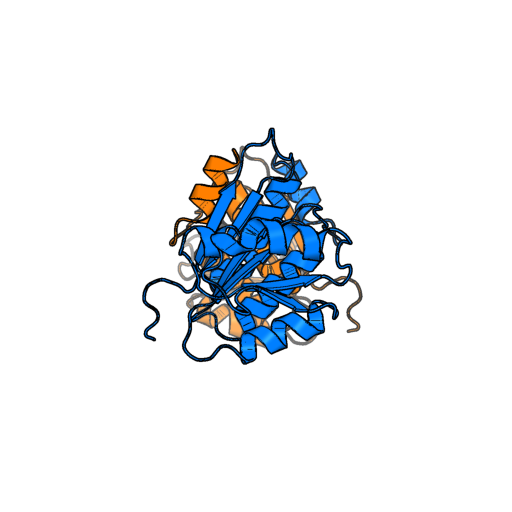1.656 1 84.62 142 ALA B CA 1
ATOM 2251 C C . ALA B 1 142 ? -8.836 -9.852 -22.312 1 84.62 142 ALA B C 1
ATOM 2253 O O . ALA B 1 142 ? -9.938 -9.945 -21.766 1 84.62 142 ALA B O 1
ATOM 2254 N N . GLU B 1 143 ? -8.602 -10.367 -23.5 1 86.06 143 GLU B N 1
ATOM 2255 C CA . GLU B 1 143 ? -9.602 -11.195 -24.172 1 86.06 143 GLU B CA 1
ATOM 2256 C C . GLU B 1 143 ? -9.844 -12.5 -23.422 1 86.06 143 GLU B C 1
ATOM 2258 O O . GLU B 1 143 ? -10.906 -13.109 -23.547 1 86.06 143 GLU B O 1
ATOM 2263 N N . VAL B 1 144 ? -8.859 -12.922 -22.688 1 79.38 144 VAL B N 1
ATOM 2264 C CA . VAL B 1 144 ? -9 -14.117 -21.859 1 79.38 144 VAL B CA 1
ATOM 2265 C C . VAL B 1 144 ? -9.844 -13.805 -20.625 1 79.38 144 VAL B C 1
ATOM 2267 O O . VAL B 1 144 ? -10.758 -14.562 -20.297 1 79.38 144 VAL B O 1
ATOM 2270 N N . SER B 1 145 ? -9.594 -12.75 -19.922 1 80.75 145 SER B N 1
ATOM 2271 C CA . SER B 1 145 ? -10.344 -12.242 -18.781 1 80.75 145 SER B CA 1
ATOM 2272 C C . SER B 1 145 ? -10.062 -10.766 -18.547 1 80.75 145 SER B C 1
ATOM 2274 O O . SER B 1 145 ? -8.922 -10.32 -18.641 1 80.75 145 SER B O 1
ATOM 2276 N N . PRO B 1 146 ? -11.156 -10.117 -18.125 1 80.38 146 PRO B N 1
ATOM 2277 C CA . PRO B 1 146 ? -10.922 -8.703 -17.797 1 80.38 146 PRO B CA 1
ATOM 2278 C C . PRO B 1 146 ? -10.148 -8.523 -16.5 1 80.38 146 PRO B C 1
ATOM 2280 O O . PRO B 1 146 ? -9.562 -7.465 -16.266 1 80.38 146 PRO B O 1
ATOM 2283 N N . GLN B 1 147 ? -10.195 -9.414 -15.672 1 83.31 147 GLN B N 1
ATOM 2284 C CA . GLN B 1 147 ? -9.391 -9.414 -14.453 1 83.31 147 GLN B CA 1
ATOM 2285 C C . GLN B 1 147 ? -8.008 -10.008 -14.695 1 83.31 147 GLN B C 1
ATOM 2287 O O . GLN B 1 147 ? -7.695 -11.094 -14.203 1 83.31 147 GLN B O 1
ATOM 2292 N N . ASN B 1 148 ? -7.156 -9.234 -15.352 1 87.75 148 ASN B N 1
ATOM 2293 C CA . ASN B 1 148 ? -5.953 -9.797 -15.961 1 87.75 148 ASN B CA 1
ATOM 2294 C C . ASN B 1 148 ? -4.688 -9.266 -15.289 1 87.75 148 ASN B C 1
ATOM 2296 O O . ASN B 1 148 ? -3.602 -9.336 -15.867 1 87.75 148 ASN B O 1
ATOM 2300 N N . ARG B 1 149 ? -4.809 -8.727 -14.125 1 92.56 149 ARG B N 1
ATOM 2301 C CA . ARG B 1 149 ? -3.643 -8.164 -13.453 1 92.56 149 ARG B CA 1
ATOM 2302 C C . ARG B 1 149 ? -2.998 -9.195 -12.531 1 92.56 149 ARG B C 1
ATOM 2304 O O . ARG B 1 149 ? -3.686 -9.844 -11.742 1 92.56 149 ARG B O 1
ATOM 2311 N N . ILE B 1 150 ? -1.723 -9.328 -12.711 1 94.12 150 ILE B N 1
ATOM 2312 C CA . ILE B 1 150 ? -0.947 -10.258 -11.898 1 94.12 150 ILE B CA 1
ATOM 2313 C C . ILE B 1 150 ? 0.043 -9.492 -11.031 1 94.12 150 ILE B C 1
ATOM 2315 O O . ILE B 1 150 ? 0.839 -8.695 -11.539 1 94.12 150 ILE B O 1
ATOM 2319 N N . LEU B 1 151 ? -0.054 -9.648 -9.75 1 96.25 151 LEU B N 1
ATOM 2320 C CA . LEU B 1 151 ? 0.953 -9.133 -8.82 1 96.25 151 LEU B CA 1
ATOM 2321 C C . LEU B 1 151 ? 2.021 -10.188 -8.547 1 96.25 151 LEU B C 1
ATOM 2323 O O . LEU B 1 151 ? 1.721 -11.258 -8.016 1 96.25 151 LEU B O 1
ATOM 2327 N N . LEU B 1 152 ? 3.234 -9.867 -8.961 1 94.88 152 LEU B N 1
ATOM 2328 C CA . LEU B 1 152 ? 4.387 -10.719 -8.695 1 94.88 152 LEU B CA 1
ATOM 2329 C C . LEU B 1 152 ? 5.203 -10.18 -7.527 1 94.88 152 LEU B C 1
ATOM 2331 O O . LEU B 1 152 ? 5.449 -8.977 -7.438 1 94.88 152 LEU B O 1
ATOM 2335 N N . GLY B 1 153 ? 5.547 -11.062 -6.625 1 93.94 153 GLY B N 1
ATOM 2336 C CA . GLY B 1 153 ? 6.43 -10.719 -5.523 1 93.94 153 GLY B CA 1
ATOM 2337 C C . GLY B 1 153 ? 7.586 -11.688 -5.355 1 93.94 153 GLY B C 1
ATOM 2338 O O . GLY B 1 153 ? 7.422 -12.891 -5.539 1 93.94 153 GLY B O 1
ATOM 2339 N N . ARG B 1 154 ? 8.797 -11.133 -5.074 1 88.69 154 ARG B N 1
ATOM 2340 C CA . ARG B 1 154 ? 9.961 -11.969 -4.828 1 88.69 154 ARG B CA 1
ATOM 2341 C C . ARG B 1 154 ? 10.922 -11.305 -3.846 1 88.69 154 ARG B C 1
ATOM 2343 O O . ARG B 1 154 ? 10.836 -10.094 -3.609 1 88.69 154 ARG B O 1
ATOM 2350 N N . ALA B 1 155 ? 11.758 -12.141 -3.213 1 79.75 155 ALA B N 1
ATOM 2351 C CA . ALA B 1 155 ? 12.797 -11.594 -2.348 1 79.75 155 ALA B CA 1
ATOM 2352 C C . ALA B 1 155 ? 13.695 -10.633 -3.117 1 79.75 155 ALA B C 1
ATOM 2354 O O . ALA B 1 155 ? 13.969 -10.836 -4.305 1 79.75 155 ALA B O 1
ATOM 2355 N N . PRO B 1 156 ? 13.898 -9.43 -2.445 1 69.25 156 PRO B N 1
ATOM 2356 C CA . PRO B 1 156 ? 14.812 -8.5 -3.115 1 69.25 156 PRO B CA 1
ATOM 2357 C C . PRO B 1 156 ? 16.109 -9.164 -3.553 1 69.25 156 PRO B C 1
ATOM 2359 O O . PRO B 1 156 ? 16.594 -10.078 -2.881 1 69.25 156 PRO B O 1
ATOM 2362 N N . THR B 1 157 ? 16.359 -8.922 -4.805 1 54.97 157 THR B N 1
ATOM 2363 C CA . THR B 1 157 ? 17.641 -9.375 -5.328 1 54.97 157 THR B CA 1
ATOM 2364 C C . THR B 1 157 ? 18.797 -8.711 -4.582 1 54.97 157 THR B C 1
ATOM 2366 O O . THR B 1 157 ? 18.766 -7.5 -4.34 1 54.97 157 THR B O 1
ATOM 2369 N N . GLY B 1 158 ? 19.609 -9.383 -3.504 1 47.03 158 GLY B N 1
ATOM 2370 C CA . GLY B 1 158 ? 20.797 -9.047 -2.738 1 47.03 158 GLY B CA 1
ATOM 2371 C C . GLY B 1 158 ? 20.656 -9.312 -1.252 1 47.03 158 GLY B C 1
ATOM 2372 O O . GLY B 1 158 ? 21.484 -8.883 -0.452 1 47.03 158 GLY B O 1
ATOM 2373 N N . LEU B 1 159 ? 19.469 -9.43 -0.697 1 38.75 159 LEU B N 1
ATOM 2374 C CA . LEU B 1 159 ? 19.609 -9.898 0.679 1 38.75 159 LEU B CA 1
ATOM 2375 C C . LEU B 1 159 ? 20.406 -11.195 0.735 1 38.75 159 LEU B C 1
ATOM 2377 O O . LEU B 1 159 ? 20.234 -12.07 -0.122 1 38.75 159 LEU B O 1
ATOM 2381 N N . PRO B 1 160 ? 21.594 -11.156 1.409 1 32.09 160 PRO B N 1
ATOM 2382 C CA . PRO B 1 160 ? 22.375 -12.391 1.517 1 32.09 160 PRO B CA 1
ATOM 2383 C C . PRO B 1 160 ? 21.531 -13.594 1.925 1 32.09 160 PRO B C 1
ATOM 2385 O O . PRO B 1 160 ? 20.641 -13.469 2.766 1 32.09 160 PRO B O 1
ATOM 2388 N N . THR B 1 161 ? 21.297 -14.586 1.07 1 28.77 161 THR B N 1
ATOM 2389 C CA . THR B 1 161 ? 21.094 -15.898 1.68 1 28.77 161 THR B CA 1
ATOM 2390 C C . THR B 1 161 ? 22.094 -16.141 2.799 1 28.77 161 THR B C 1
ATOM 2392 O O . THR B 1 161 ? 23.281 -15.805 2.66 1 28.77 161 THR B O 1
#

Organism: Polarella glacialis (NCBI:txid89957)